Protein AF-K1S7V1-F1 (afdb_monomer)

Mean predicted aligned error: 12.98 Å

Nearest PDB structures (foldseek):
  8a9y-assembly1_I  TM=6.133E-01  e=3.135E-05  Bacteroides thetaiotaomicron VPI-5482
  6z8i-assembly1_B  TM=5.693E-01  e=2.268E-05  Bacteroides thetaiotaomicron VPI-5482
  5fq8-assembly1_B  TM=7.574E-01  e=3.619E-03  Bacteroides thetaiotaomicron
  6zm1-assembly1_B  TM=5.783E-01  e=2.437E-04  Bacteroides thetaiotaomicron VPI-5482
  5fq8-assembly1_D  TM=7.037E-01  e=8.582E-03  Bacteroides thetaiotaomicron

Radius of gyration: 36.2 Å; Cα contacts (8 Å, |Δi|>4): 389; chains: 1; bounding box: 69×62×101 Å

Structure (mmCIF, N/CA/C/O backbone):
data_AF-K1S7V1-F1
#
_entry.id   AF-K1S7V1-F1
#
loop_
_atom_site.group_PDB
_atom_site.id
_atom_site.type_symbol
_atom_site.label_atom_id
_atom_site.label_alt_id
_atom_site.label_comp_id
_atom_site.label_asym_id
_atom_site.label_entity_id
_atom_site.label_seq_id
_atom_site.pdbx_PDB_ins_code
_atom_site.Cartn_x
_atom_site.Cartn_y
_atom_site.Cartn_z
_atom_site.occupancy
_atom_site.B_iso_or_equiv
_atom_site.auth_seq_id
_atom_site.auth_comp_id
_atom_site.auth_asym_id
_atom_site.auth_atom_id
_atom_site.pdbx_PDB_model_num
ATOM 1 N N . ALA A 1 1 ? -16.198 -5.165 -3.035 1.00 86.19 1 ALA A N 1
ATOM 2 C CA . ALA A 1 1 ? -15.070 -5.897 -3.654 1.00 86.19 1 ALA A CA 1
ATOM 3 C C . ALA A 1 1 ? -14.587 -5.165 -4.899 1.00 86.19 1 ALA A C 1
ATOM 5 O O . ALA A 1 1 ? -15.413 -4.765 -5.714 1.00 86.19 1 ALA A O 1
ATOM 6 N N . SER A 1 2 ? -13.277 -4.993 -5.056 1.00 90.62 2 SER A N 1
ATOM 7 C CA . SER A 1 2 ? -12.666 -4.411 -6.252 1.00 90.62 2 SER A CA 1
ATOM 8 C C . SER A 1 2 ? -11.313 -5.049 -6.563 1.00 90.62 2 SER A C 1
ATOM 10 O O . SER A 1 2 ? -10.644 -5.611 -5.696 1.00 90.62 2 SER A O 1
ATOM 12 N N . VAL A 1 3 ? -10.938 -4.991 -7.838 1.00 92.12 3 VAL A N 1
ATOM 13 C CA . VAL A 1 3 ? -9.680 -5.520 -8.372 1.00 92.12 3 VAL A CA 1
ATOM 14 C C . VAL A 1 3 ? -9.038 -4.430 -9.218 1.00 92.12 3 VAL A C 1
ATOM 16 O O . VAL A 1 3 ? -9.730 -3.707 -9.934 1.00 92.12 3 VAL A O 1
ATOM 19 N N . ARG A 1 4 ? -7.719 -4.296 -9.118 1.00 92.19 4 ARG A N 1
ATOM 20 C CA . ARG A 1 4 ? -6.901 -3.357 -9.884 1.00 92.19 4 ARG A CA 1
ATOM 21 C C . ARG A 1 4 ? -5.696 -4.100 -10.428 1.00 92.19 4 ARG A C 1
ATOM 23 O O . ARG A 1 4 ? -5.042 -4.848 -9.703 1.00 92.19 4 ARG A O 1
ATOM 30 N N . ILE A 1 5 ? -5.416 -3.877 -11.701 1.00 91.69 5 ILE A N 1
ATOM 31 C CA . ILE A 1 5 ? -4.293 -4.482 -12.409 1.00 91.69 5 ILE A CA 1
ATOM 32 C C . ILE A 1 5 ? -3.584 -3.362 -13.161 1.00 91.69 5 ILE A C 1
ATOM 34 O O . ILE A 1 5 ? -4.242 -2.515 -13.760 1.00 91.69 5 ILE A O 1
ATOM 38 N N . GLY A 1 6 ? -2.260 -3.348 -13.103 1.00 89.31 6 GLY A N 1
ATOM 39 C CA . GLY A 1 6 ? -1.409 -2.421 -13.834 1.00 89.31 6 GLY A CA 1
ATOM 40 C C . GLY A 1 6 ? -0.219 -3.163 -14.423 1.00 89.31 6 GLY A C 1
ATOM 41 O O . GLY A 1 6 ? 0.340 -4.056 -13.784 1.00 89.31 6 GLY A O 1
ATOM 42 N N . TYR A 1 7 ? 0.156 -2.801 -15.644 1.00 89.50 7 TYR A N 1
ATOM 43 C CA . TYR A 1 7 ? 1.339 -3.319 -16.313 1.00 89.50 7 TYR A CA 1
ATOM 44 C C . TYR A 1 7 ? 2.083 -2.161 -16.965 1.00 89.50 7 TYR A C 1
ATOM 46 O O . TYR A 1 7 ? 1.512 -1.454 -17.792 1.00 89.50 7 TYR A O 1
ATOM 54 N N . ASP A 1 8 ? 3.352 -2.007 -16.605 1.00 85.00 8 ASP A N 1
ATOM 55 C CA . ASP A 1 8 ? 4.232 -0.969 -17.121 1.00 85.00 8 ASP A CA 1
ATOM 56 C C . ASP A 1 8 ? 5.374 -1.625 -17.898 1.00 85.00 8 ASP A C 1
ATOM 58 O O . ASP A 1 8 ? 6.016 -2.564 -17.417 1.00 85.00 8 ASP A O 1
ATOM 62 N N . ASN A 1 9 ? 5.640 -1.124 -19.103 1.00 86.88 9 ASN A N 1
ATOM 63 C CA . ASN A 1 9 ? 6.771 -1.539 -19.926 1.00 86.88 9 ASN A CA 1
ATOM 64 C C . ASN A 1 9 ? 7.451 -0.291 -20.485 1.00 86.88 9 ASN A C 1
ATOM 66 O O . ASN A 1 9 ? 6.863 0.427 -21.290 1.00 86.88 9 ASN A O 1
ATOM 70 N N . LEU A 1 10 ? 8.675 -0.030 -20.037 1.00 82.81 10 LEU A N 1
ATOM 71 C CA . LEU A 1 10 ? 9.513 1.039 -20.564 1.00 82.81 10 LEU A CA 1
ATOM 72 C C . LEU A 1 10 ? 10.727 0.404 -21.226 1.00 82.81 10 LEU A C 1
ATOM 74 O O . LEU A 1 10 ? 11.381 -0.441 -20.622 1.00 82.81 10 LEU A O 1
ATOM 78 N N . ALA A 1 11 ? 11.035 0.810 -22.451 1.00 84.44 11 ALA A N 1
ATOM 79 C CA . ALA A 1 11 ? 12.200 0.342 -23.184 1.00 84.44 11 ALA A CA 1
ATOM 80 C C . ALA A 1 11 ? 12.930 1.532 -23.807 1.00 84.44 11 ALA A C 1
ATOM 82 O O . ALA A 1 11 ? 12.291 2.4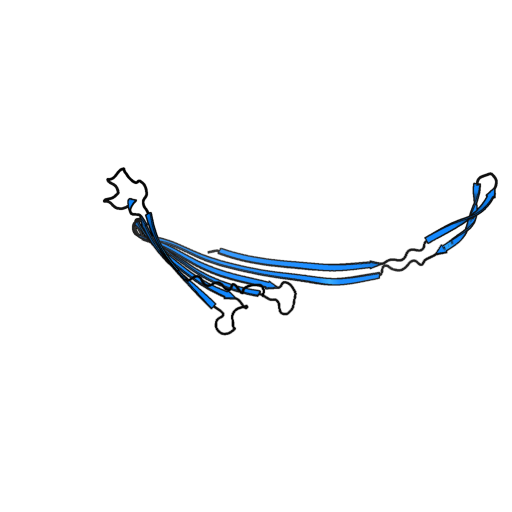59 -24.302 1.00 84.44 11 ALA A O 1
ATOM 83 N N . SER A 1 12 ? 14.257 1.480 -23.787 1.00 83.00 12 SER A N 1
ATOM 84 C CA . SER A 1 12 ? 15.130 2.414 -24.491 1.00 83.00 12 SER A CA 1
ATOM 85 C C . SER A 1 12 ? 15.840 1.675 -25.613 1.00 83.00 12 SER A C 1
ATOM 87 O O . SER A 1 12 ? 16.414 0.605 -25.391 1.00 83.00 12 SER A O 1
ATOM 89 N N . TYR A 1 13 ? 15.804 2.253 -26.806 1.00 85.50 13 TYR A N 1
ATOM 90 C CA . TYR A 1 13 ? 16.520 1.759 -27.973 1.00 85.50 13 TYR A CA 1
ATOM 91 C C . TYR A 1 13 ? 17.575 2.782 -28.362 1.00 85.50 13 TYR A C 1
ATOM 93 O O . TYR A 1 13 ? 17.313 3.985 -28.375 1.00 85.50 13 TYR A O 1
ATOM 101 N N . TRP A 1 14 ? 18.774 2.295 -28.658 1.00 84.50 14 TRP A N 1
ATOM 102 C CA . TRP A 1 14 ? 19.830 3.109 -29.229 1.00 84.50 14 TRP A CA 1
ATOM 103 C C . TRP A 1 14 ? 19.866 2.857 -30.728 1.00 84.50 14 TRP A C 1
ATOM 105 O O . TRP A 1 14 ? 20.048 1.715 -31.152 1.00 84.50 14 TRP A O 1
ATOM 115 N N . GLU A 1 15 ? 19.688 3.918 -31.506 1.00 89.62 15 GLU A N 1
ATOM 116 C CA . GLU A 1 15 ? 19.718 3.885 -32.964 1.00 89.62 15 GLU A CA 1
ATOM 117 C C . GLU A 1 15 ? 20.797 4.839 -33.467 1.00 89.62 15 GLU A C 1
ATOM 119 O O . GLU A 1 15 ? 20.914 5.972 -32.995 1.00 89.62 15 GLU A O 1
ATOM 124 N N . ASN A 1 16 ? 21.574 4.392 -34.449 1.00 88.81 16 ASN A N 1
ATOM 125 C CA . ASN A 1 16 ? 22.540 5.234 -35.140 1.00 88.81 16 ASN A CA 1
ATOM 126 C C . ASN A 1 16 ? 22.319 5.155 -36.642 1.00 88.81 16 ASN A C 1
ATOM 128 O O . ASN A 1 16 ? 22.121 4.073 -37.185 1.00 88.81 16 ASN A O 1
ATOM 132 N N . HIS A 1 17 ? 22.413 6.304 -37.304 1.00 87.75 17 HIS A N 1
ATOM 133 C CA . HIS A 1 17 ? 22.300 6.431 -38.747 1.00 87.75 17 HIS A CA 1
ATOM 134 C C . HIS A 1 17 ? 23.497 7.229 -39.254 1.00 87.75 17 HIS A C 1
ATOM 136 O O . HIS A 1 17 ? 23.740 8.353 -38.821 1.00 87.75 17 HIS A O 1
ATOM 142 N N . THR A 1 18 ? 24.262 6.647 -40.171 1.00 86.31 18 THR A N 1
ATOM 143 C CA . THR A 1 18 ? 25.432 7.285 -40.781 1.00 86.31 18 THR A CA 1
ATOM 144 C C . THR A 1 18 ? 25.257 7.331 -42.293 1.00 86.31 18 THR A C 1
ATOM 146 O O . THR A 1 18 ? 24.889 6.336 -42.921 1.00 86.31 18 THR A O 1
ATOM 149 N N . LYS A 1 19 ? 25.529 8.499 -42.882 1.00 88.00 19 LYS A N 1
ATOM 150 C CA . LYS A 1 19 ? 25.524 8.712 -44.330 1.00 88.00 19 LYS A CA 1
ATOM 151 C C . LYS A 1 19 ? 26.673 9.638 -44.725 1.00 88.00 19 LYS A C 1
ATOM 153 O O . LYS A 1 19 ? 26.803 10.726 -44.168 1.00 88.00 19 LYS A O 1
ATOM 158 N N . GLY A 1 20 ? 27.498 9.199 -45.671 1.00 85.00 20 GLY A N 1
ATOM 159 C CA . GLY A 1 20 ? 28.519 10.027 -46.305 1.00 85.00 20 GLY A CA 1
ATOM 160 C C . GLY A 1 20 ? 27.923 10.867 -47.432 1.00 85.00 20 GLY A C 1
ATOM 161 O O . GLY A 1 20 ? 27.040 10.392 -48.148 1.00 85.00 20 GLY A O 1
ATOM 162 N N . TYR A 1 21 ? 28.422 12.095 -47.583 1.00 83.12 21 TYR A N 1
ATOM 163 C CA . TYR A 1 21 ? 28.058 13.004 -48.669 1.00 83.12 21 TYR A CA 1
ATOM 164 C C . TYR A 1 21 ? 29.291 13.370 -49.492 1.00 83.12 21 TYR A C 1
ATOM 166 O O . TYR A 1 21 ? 30.363 13.638 -48.938 1.00 83.12 21 TYR A O 1
ATOM 174 N N . LYS A 1 22 ? 29.132 13.415 -50.813 1.00 83.50 22 LYS A N 1
ATOM 175 C CA . LYS A 1 22 ? 30.108 14.006 -51.725 1.00 83.50 22 LYS A CA 1
ATOM 176 C C . LYS A 1 22 ? 30.031 15.531 -51.628 1.00 83.50 22 LYS A C 1
ATOM 178 O O . LYS A 1 22 ? 28.950 16.110 -51.677 1.00 83.50 22 LYS A O 1
ATOM 183 N N . TYR A 1 23 ? 31.182 16.182 -51.517 1.00 79.31 23 TYR A N 1
ATOM 184 C CA . TYR A 1 23 ? 31.298 17.637 -51.539 1.00 79.31 23 TYR A CA 1
ATOM 185 C C . TYR A 1 23 ? 32.309 18.062 -52.600 1.00 79.31 23 TYR A C 1
ATOM 187 O O . TYR A 1 23 ? 33.201 17.304 -52.980 1.00 79.31 23 TYR A O 1
ATOM 195 N N . GLY A 1 24 ? 32.172 19.278 -53.108 1.00 79.31 24 GLY A N 1
ATOM 196 C CA . GLY A 1 24 ? 33.093 19.809 -54.100 1.00 79.31 24 GLY A CA 1
ATOM 197 C C . GLY A 1 24 ? 33.140 21.322 -54.065 1.00 79.31 24 GLY A C 1
ATOM 198 O O . GLY A 1 24 ? 32.218 21.968 -53.567 1.00 79.31 24 GLY A O 1
ATOM 199 N N . MET A 1 25 ? 34.234 21.871 -54.580 1.00 69.19 25 MET A N 1
ATOM 200 C CA . MET A 1 25 ? 34.346 23.291 -54.880 1.00 69.19 25 MET A CA 1
ATOM 201 C C . MET A 1 25 ? 34.817 23.466 -56.318 1.00 69.19 25 MET A C 1
ATOM 203 O O . MET A 1 25 ? 35.716 22.761 -56.781 1.00 69.19 25 MET A O 1
ATOM 207 N N . ALA A 1 26 ? 34.224 24.432 -57.009 1.00 69.12 26 ALA A N 1
ATOM 208 C CA . ALA A 1 26 ? 34.763 24.913 -58.265 1.00 69.12 26 ALA A CA 1
ATOM 209 C C . ALA A 1 26 ? 35.849 25.947 -57.946 1.00 69.12 26 ALA A C 1
ATOM 211 O O . ALA A 1 26 ? 35.582 26.948 -57.275 1.00 69.12 26 ALA A O 1
ATOM 212 N N . SER A 1 27 ? 37.080 25.695 -58.390 1.00 66.38 27 SER A N 1
ATOM 213 C CA . SER A 1 27 ? 38.120 26.728 -58.384 1.00 66.38 27 SER A CA 1
ATOM 214 C C . SER A 1 27 ? 37.797 27.787 -59.448 1.00 66.38 27 SER A C 1
ATOM 216 O O . SER A 1 27 ? 37.040 27.512 -60.373 1.00 66.38 27 SER A O 1
ATOM 218 N N . VAL A 1 28 ? 38.323 29.009 -59.340 1.00 66.69 28 VAL A N 1
ATOM 219 C CA . VAL A 1 28 ? 38.197 30.022 -60.406 1.00 66.69 28 VAL A CA 1
ATOM 220 C C . VAL A 1 28 ? 39.508 30.038 -61.181 1.00 66.69 28 VAL A C 1
ATOM 222 O O . VAL A 1 28 ? 40.537 30.416 -60.624 1.00 66.69 28 VAL A O 1
ATOM 225 N N . ALA A 1 29 ? 39.484 29.601 -62.443 1.00 68.19 29 ALA A N 1
ATOM 226 C CA . ALA A 1 29 ? 40.698 29.484 -63.255 1.00 68.19 29 ALA A CA 1
ATOM 227 C C . ALA A 1 29 ? 41.157 30.830 -63.831 1.00 68.19 29 ALA A C 1
ATOM 229 O O . ALA A 1 29 ? 42.355 31.066 -63.966 1.00 68.19 29 ALA A O 1
ATOM 230 N N . SER A 1 30 ? 40.225 31.719 -64.182 1.00 66.31 30 SER A N 1
ATOM 231 C CA . SER A 1 30 ? 40.538 33.055 -64.699 1.00 66.31 30 SER A CA 1
ATOM 232 C C . SER A 1 30 ? 39.342 34.000 -64.568 1.00 66.31 30 SER A C 1
ATOM 234 O O . SER A 1 30 ? 38.226 33.572 -64.271 1.00 66.31 30 SER A O 1
ATOM 236 N N . TRP A 1 31 ? 39.582 35.296 -64.757 1.00 69.94 31 TRP A N 1
ATOM 237 C CA . TRP A 1 31 ? 38.558 36.338 -64.702 1.00 69.94 31 TRP A CA 1
ATOM 238 C C . TRP A 1 31 ? 38.507 37.044 -66.053 1.00 69.94 31 TRP A C 1
ATOM 240 O O . TRP A 1 31 ? 39.506 37.627 -66.472 1.00 69.94 31 TRP A O 1
ATOM 250 N N . GLU A 1 32 ? 37.354 37.019 -66.717 1.00 68.44 32 GLU A N 1
ATOM 251 C CA . GLU A 1 32 ? 37.142 37.710 -67.992 1.00 68.44 32 GLU A CA 1
ATOM 252 C C . GLU A 1 32 ? 35.969 38.684 -67.837 1.00 68.44 32 GLU A C 1
ATOM 254 O O . GLU A 1 32 ? 34.904 38.327 -67.333 1.00 68.44 32 GLU A O 1
ATOM 259 N N . ASN A 1 33 ? 36.180 39.956 -68.193 1.00 70.12 33 ASN A N 1
ATOM 260 C CA . ASN A 1 33 ? 35.198 41.042 -68.039 1.00 70.12 33 ASN A CA 1
ATOM 261 C C . ASN A 1 33 ? 34.596 41.183 -66.621 1.00 70.12 33 ASN A C 1
ATOM 263 O O . ASN A 1 33 ? 33.441 41.572 -66.463 1.00 70.12 33 ASN A O 1
ATOM 267 N N . GLY A 1 34 ? 35.374 40.871 -65.577 1.00 68.25 34 GLY A N 1
ATOM 268 C CA . GLY A 1 34 ? 34.944 40.976 -64.176 1.00 68.25 34 GLY A CA 1
ATOM 269 C C . GLY A 1 34 ? 34.052 39.830 -63.685 1.00 68.25 34 GLY A C 1
ATOM 270 O O . GLY A 1 34 ? 33.657 39.841 -62.520 1.00 68.25 34 GLY A O 1
ATOM 271 N N . LEU A 1 35 ? 33.767 38.832 -64.528 1.00 70.44 35 LEU A N 1
ATOM 272 C CA . LEU A 1 35 ? 33.053 37.616 -64.146 1.00 70.44 35 LEU A CA 1
ATOM 273 C C . LEU A 1 35 ? 34.053 36.454 -63.971 1.00 70.44 35 LEU A C 1
ATOM 275 O O . LEU A 1 35 ? 34.949 36.285 -64.805 1.00 70.44 35 LEU A O 1
ATOM 279 N N . PRO A 1 36 ? 33.940 35.661 -62.890 1.00 70.50 36 PRO A N 1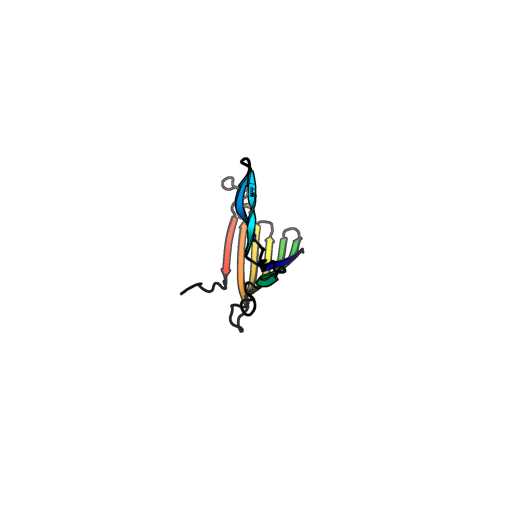
ATOM 280 C CA . PRO A 1 36 ? 34.797 34.500 -62.686 1.00 70.50 36 PRO A CA 1
ATOM 281 C C . PRO A 1 36 ? 34.444 33.402 -63.694 1.00 70.50 36 PRO A C 1
ATOM 283 O O . PRO A 1 36 ? 33.287 32.990 -63.786 1.00 70.50 36 PRO A O 1
ATOM 286 N N . ILE A 1 37 ? 35.443 32.890 -64.412 1.00 70.12 37 ILE A N 1
ATOM 287 C CA . ILE A 1 37 ? 35.311 31.685 -65.233 1.00 70.12 37 ILE A CA 1
ATOM 288 C C . ILE A 1 37 ? 35.670 30.485 -64.352 1.00 70.12 37 ILE A C 1
ATOM 290 O O . ILE A 1 37 ? 36.776 30.405 -63.803 1.00 70.12 37 ILE A O 1
ATOM 294 N N . ALA A 1 38 ? 34.718 29.562 -64.195 1.00 64.12 38 ALA A N 1
ATOM 295 C CA . ALA A 1 38 ? 34.896 28.353 -63.397 1.00 64.12 38 ALA A CA 1
ATOM 296 C C . ALA A 1 38 ? 36.064 27.508 -63.941 1.00 64.12 38 ALA A C 1
ATOM 298 O O . ALA A 1 38 ? 36.139 27.216 -65.133 1.00 64.12 38 ALA A O 1
ATOM 299 N N . GLY A 1 39 ? 36.992 27.167 -63.053 1.00 67.75 39 GLY A N 1
ATOM 300 C CA . GLY A 1 39 ? 38.116 26.263 -63.271 1.00 67.75 39 GLY A CA 1
ATOM 301 C C . GLY A 1 39 ? 37.776 24.811 -62.944 1.00 67.75 39 GLY A C 1
ATOM 302 O O . GLY A 1 39 ? 36.610 24.422 -62.942 1.00 67.75 39 GLY A O 1
ATOM 303 N N . GLU A 1 40 ? 38.801 24.000 -62.662 1.00 67.31 40 GLU A N 1
ATOM 304 C CA . GLU A 1 40 ? 38.623 22.580 -62.341 1.00 67.31 40 GLU A CA 1
ATOM 305 C C . GLU A 1 40 ? 37.782 22.378 -61.071 1.00 67.31 40 GLU A C 1
ATOM 307 O O . GLU A 1 40 ? 37.934 23.088 -60.065 1.00 67.31 40 GLU A O 1
ATOM 312 N N . GLU A 1 41 ? 36.889 21.390 -61.139 1.00 68.75 41 GLU A N 1
ATOM 313 C CA . GLU A 1 41 ? 35.999 20.993 -60.055 1.00 68.75 41 GLU A CA 1
ATOM 314 C C . GLU A 1 41 ? 36.714 19.976 -59.159 1.00 68.75 41 GLU A C 1
ATOM 316 O O . GLU A 1 41 ? 36.926 18.818 -59.526 1.00 68.75 41 GLU A O 1
ATOM 321 N N . ILE A 1 42 ? 37.110 20.412 -57.963 1.00 70.00 42 ILE A N 1
ATOM 322 C CA . ILE A 1 42 ? 37.765 19.542 -56.988 1.00 70.00 42 ILE A CA 1
ATOM 323 C C . ILE A 1 42 ? 36.668 18.934 -56.127 1.00 70.00 42 ILE A C 1
ATOM 325 O O . ILE A 1 42 ? 36.073 19.611 -55.285 1.00 70.00 42 ILE A O 1
ATOM 329 N N . THR A 1 43 ? 36.391 17.649 -56.340 1.00 74.19 43 THR A N 1
ATOM 330 C CA . THR A 1 43 ? 35.419 16.900 -55.535 1.00 74.19 43 THR A CA 1
ATOM 331 C C . THR A 1 43 ? 36.110 15.954 -54.561 1.00 74.19 43 THR A C 1
ATOM 333 O O . THR A 1 43 ? 37.077 15.286 -54.919 1.00 74.19 43 THR A O 1
ATOM 336 N N . GLY A 1 44 ? 35.595 15.881 -53.336 1.00 74.44 44 GLY A N 1
ATOM 337 C CA . GLY A 1 44 ? 36.031 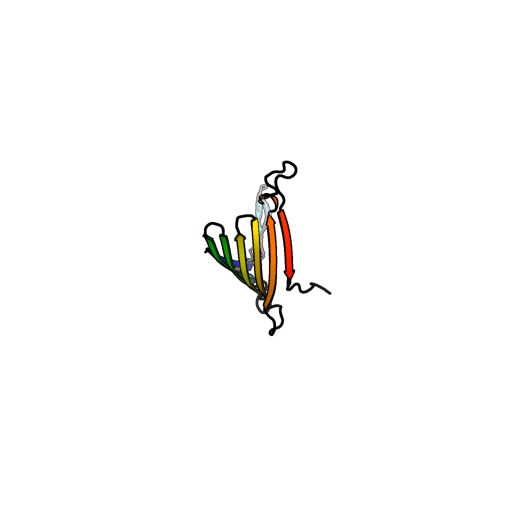14.976 -52.280 1.00 74.44 44 GLY A CA 1
ATOM 338 C C . GLY A 1 44 ? 34.845 14.247 -51.643 1.00 74.44 44 GLY A C 1
ATOM 339 O O . GLY A 1 44 ? 33.698 14.687 -51.713 1.00 74.44 44 GLY A O 1
ATOM 340 N N . GLY A 1 45 ? 35.121 13.105 -51.018 1.00 76.00 45 GLY A N 1
ATOM 341 C CA . GLY A 1 45 ? 34.086 12.253 -50.425 1.00 76.00 45 GLY A CA 1
ATOM 342 C C . GLY A 1 45 ? 33.338 11.376 -51.439 1.00 76.00 45 GLY A C 1
ATOM 343 O O . GLY A 1 45 ? 33.522 11.474 -52.653 1.00 76.00 45 GLY A O 1
ATOM 344 N N . LYS A 1 46 ? 32.504 10.470 -50.919 1.00 81.06 46 LYS A N 1
ATOM 345 C CA . LYS A 1 46 ? 31.677 9.528 -51.684 1.00 81.06 46 LYS A CA 1
ATOM 346 C C . LYS A 1 46 ? 30.299 9.460 -51.035 1.00 81.06 46 LYS A C 1
ATOM 348 O O . LYS A 1 46 ? 30.217 9.287 -49.819 1.00 81.06 46 LYS A O 1
ATOM 353 N N . ASP A 1 47 ? 29.247 9.548 -51.842 1.00 84.06 47 ASP A N 1
ATOM 354 C CA . ASP A 1 47 ? 27.897 9.269 -51.364 1.00 84.06 47 ASP A CA 1
ATOM 355 C C . ASP A 1 47 ? 27.797 7.794 -50.977 1.00 84.06 47 ASP A C 1
ATOM 357 O O . ASP A 1 47 ? 28.119 6.899 -51.767 1.00 84.06 47 ASP A O 1
ATOM 361 N N . THR A 1 48 ? 27.372 7.540 -49.745 1.00 85.56 48 THR A N 1
ATOM 362 C CA . THR A 1 48 ? 27.090 6.184 -49.273 1.00 85.56 48 THR A CA 1
ATOM 363 C C . THR A 1 48 ? 25.589 5.989 -49.120 1.00 85.56 48 THR A C 1
ATOM 365 O O . THR A 1 48 ? 24.841 6.939 -48.866 1.00 85.56 48 THR A O 1
ATOM 368 N N . GLU A 1 49 ? 25.137 4.740 -49.232 1.00 84.50 49 GLU A N 1
ATOM 369 C CA . GLU A 1 49 ? 23.807 4.373 -48.748 1.00 84.50 49 GLU A CA 1
ATOM 370 C C . GLU A 1 49 ? 23.717 4.638 -47.238 1.00 84.50 49 GLU A C 1
ATOM 372 O O . GLU A 1 49 ? 24.730 4.655 -46.529 1.00 84.50 49 GLU A O 1
ATOM 377 N N . MET A 1 50 ? 22.505 4.910 -46.753 1.00 83.94 50 MET A N 1
ATOM 378 C CA . MET A 1 50 ? 22.280 5.155 -45.332 1.00 83.94 50 MET A CA 1
ATOM 379 C C . MET A 1 50 ? 22.428 3.834 -44.577 1.00 83.94 50 MET A C 1
ATOM 381 O O . MET A 1 50 ? 21.586 2.950 -44.707 1.00 83.94 50 MET A O 1
ATOM 385 N N . SER A 1 51 ? 23.501 3.701 -43.801 1.00 84.94 51 SER A N 1
ATOM 386 C CA . SER A 1 51 ? 23.727 2.549 -42.926 1.00 84.94 51 SER A CA 1
ATOM 387 C C . SER A 1 51 ? 23.325 2.899 -41.499 1.00 84.94 51 SER A C 1
ATOM 389 O O . SER A 1 51 ? 23.613 4.008 -41.039 1.00 84.94 51 SER A O 1
ATOM 391 N N . GLY A 1 52 ? 22.724 1.957 -40.781 1.00 85.19 52 GLY A N 1
ATOM 392 C CA . GLY A 1 52 ? 22.395 2.136 -39.374 1.00 85.19 52 GLY A CA 1
ATOM 393 C C . GLY A 1 52 ? 22.452 0.839 -38.582 1.00 85.19 52 GLY A C 1
ATOM 394 O O . GLY A 1 52 ? 22.461 -0.247 -39.159 1.00 85.19 52 GLY A O 1
ATOM 395 N N . ASP A 1 53 ? 22.516 0.982 -37.262 1.00 85.62 53 ASP A N 1
ATOM 396 C CA . ASP A 1 53 ? 22.437 -0.110 -36.291 1.00 85.62 53 ASP A CA 1
ATOM 397 C C . ASP A 1 53 ? 21.432 0.263 -35.198 1.00 85.62 53 ASP A C 1
ATOM 399 O O . ASP A 1 53 ? 21.268 1.444 -34.870 1.00 85.62 53 ASP A O 1
ATOM 403 N N . SER A 1 54 ? 20.767 -0.745 -34.638 1.00 85.69 54 SER A N 1
ATOM 404 C CA . SER A 1 54 ? 19.801 -0.573 -33.556 1.00 85.69 54 SER A CA 1
ATOM 405 C C . SER A 1 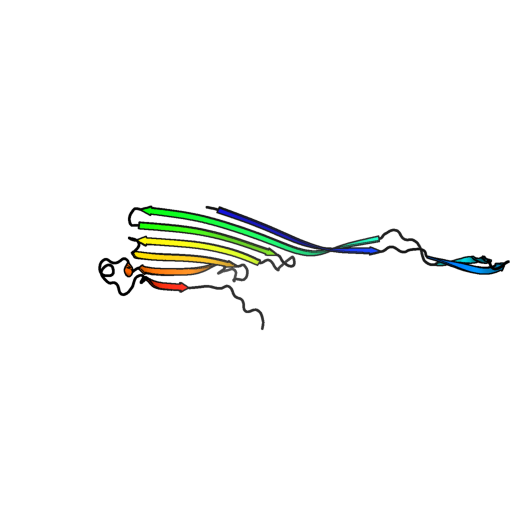54 ? 19.988 -1.653 -32.502 1.00 85.69 54 SER A C 1
ATOM 407 O O . SER A 1 54 ? 19.988 -2.843 -32.824 1.00 85.69 54 SER A O 1
ATOM 409 N N . LYS A 1 55 ? 20.063 -1.260 -31.231 1.00 85.75 55 LYS A N 1
ATOM 410 C CA . LYS A 1 55 ? 20.093 -2.204 -30.108 1.00 85.75 55 LYS A CA 1
ATOM 411 C C . LYS A 1 55 ? 19.171 -1.769 -28.976 1.00 85.75 55 LYS A C 1
ATOM 413 O O . LYS A 1 55 ? 18.981 -0.578 -28.733 1.00 85.75 55 LYS A O 1
ATOM 418 N N . LEU A 1 56 ? 18.630 -2.748 -28.253 1.00 81.62 56 LEU A N 1
ATOM 419 C CA . LEU A 1 56 ? 17.931 -2.513 -26.991 1.00 81.62 56 LEU A CA 1
ATOM 420 C C . LEU A 1 56 ? 18.963 -2.130 -25.921 1.00 81.62 56 LEU A C 1
ATOM 422 O O . LEU A 1 56 ? 19.869 -2.910 -25.635 1.00 81.62 56 LEU A O 1
ATOM 426 N N . ASP A 1 57 ? 18.821 -0.940 -25.345 1.00 80.88 57 ASP A N 1
ATOM 427 C CA . ASP A 1 57 ? 19.717 -0.416 -24.311 1.00 80.88 57 ASP A CA 1
ATOM 428 C C . ASP A 1 57 ? 19.287 -0.910 -22.920 1.00 80.88 57 ASP A C 1
ATOM 430 O O . ASP A 1 57 ? 20.044 -1.572 -22.212 1.00 80.88 57 ASP A O 1
ATOM 434 N N . TRP A 1 58 ? 18.021 -0.691 -22.554 1.00 77.56 58 TRP A N 1
ATOM 435 C CA . TRP A 1 58 ? 17.431 -1.244 -21.332 1.00 77.56 58 TRP A CA 1
ATOM 436 C C . TRP A 1 58 ? 15.918 -1.410 -21.454 1.00 77.56 58 TRP A C 1
ATOM 438 O O . TRP A 1 58 ? 15.260 -0.760 -22.266 1.00 77.56 58 TRP A O 1
ATOM 448 N N . GLN A 1 59 ? 15.358 -2.287 -20.618 1.00 81.38 59 GLN A N 1
ATOM 449 C CA . GLN A 1 59 ? 13.919 -2.496 -20.513 1.00 81.38 59 GLN A CA 1
ATOM 450 C C . GLN A 1 59 ? 13.501 -2.698 -19.052 1.00 81.38 59 GLN A C 1
ATOM 452 O O . GLN A 1 59 ? 14.026 -3.574 -18.365 1.00 81.38 59 GLN A O 1
ATOM 457 N N . TYR A 1 60 ? 12.528 -1.912 -18.602 1.00 81.25 60 TYR A N 1
ATOM 458 C CA . TYR A 1 60 ? 11.856 -2.034 -17.315 1.00 81.25 60 TYR A CA 1
ATOM 459 C C . TYR A 1 60 ? 10.466 -2.631 -17.520 1.00 81.25 60 TYR A C 1
ATOM 461 O O . TYR A 1 60 ? 9.701 -2.173 -18.370 1.00 81.25 60 TYR A O 1
ATOM 469 N N . ARG A 1 61 ? 10.131 -3.655 -16.734 1.00 84.50 61 ARG A N 1
ATOM 470 C CA . ARG A 1 61 ? 8.795 -4.256 -16.715 1.00 84.50 61 ARG A CA 1
ATOM 471 C C . ARG A 1 61 ? 8.300 -4.309 -15.282 1.00 84.50 61 ARG A C 1
ATOM 473 O O . ARG A 1 61 ? 8.958 -4.918 -14.439 1.00 84.50 61 ARG A O 1
ATOM 480 N N . ALA A 1 62 ? 7.133 -3.738 -15.029 1.00 85.00 62 ALA A N 1
ATOM 481 C CA . ALA A 1 62 ? 6.449 -3.888 -13.758 1.00 85.00 62 ALA A CA 1
ATOM 482 C C . ALA A 1 62 ? 5.039 -4.423 -13.955 1.00 85.00 62 ALA A C 1
ATOM 484 O O . ALA A 1 62 ? 4.348 -4.086 -14.912 1.00 85.00 62 ALA A O 1
ATOM 485 N N . PHE A 1 63 ? 4.615 -5.274 -13.033 1.00 85.94 63 PHE A N 1
ATOM 486 C CA . PHE A 1 63 ? 3.246 -5.744 -12.957 1.00 85.94 63 PHE A CA 1
ATOM 487 C C . PHE A 1 63 ? 2.747 -5.569 -11.530 1.00 85.94 63 PHE A C 1
ATOM 489 O O . PHE A 1 63 ? 3.389 -5.992 -10.569 1.00 85.94 63 PHE A O 1
ATOM 496 N N . ASN A 1 64 ? 1.590 -4.938 -11.407 1.00 89.50 64 ASN A N 1
ATOM 497 C CA . ASN A 1 64 ? 0.939 -4.634 -10.149 1.00 89.50 64 ASN A CA 1
ATOM 498 C C . ASN A 1 64 ? -0.453 -5.261 -10.167 1.00 89.50 64 ASN A C 1
ATOM 500 O O . ASN A 1 64 ? -1.248 -5.015 -11.071 1.00 89.50 64 ASN A O 1
ATOM 504 N N . PHE A 1 65 ? -0.766 -6.041 -9.145 1.00 90.19 65 PHE A N 1
ATOM 505 C CA . PHE A 1 65 ? -2.076 -6.633 -8.936 1.00 90.19 65 PHE A CA 1
ATOM 506 C C . PHE A 1 65 ? -2.536 -6.334 -7.515 1.00 90.19 65 PHE A C 1
ATOM 508 O O . PHE A 1 65 ? -1.790 -6.511 -6.555 1.00 90.19 65 PHE A O 1
ATOM 515 N N . GLN A 1 66 ? -3.771 -5.873 -7.374 1.00 92.81 66 GLN A N 1
ATOM 516 C CA . GLN A 1 66 ? -4.394 -5.600 -6.089 1.00 92.81 66 GLN A CA 1
ATOM 517 C C . GLN A 1 66 ? -5.847 -6.059 -6.126 1.00 92.81 66 GLN A C 1
ATOM 519 O O . GLN A 1 66 ? -6.594 -5.719 -7.037 1.00 92.81 66 GLN A O 1
ATOM 524 N N . MET A 1 67 ? -6.264 -6.787 -5.101 1.00 93.19 67 MET A N 1
ATOM 525 C CA . MET A 1 67 ? -7.637 -7.228 -4.910 1.00 93.19 67 MET A CA 1
ATOM 526 C C . MET A 1 67 ? -8.063 -6.920 -3.483 1.00 93.19 67 MET A C 1
ATOM 528 O O . MET A 1 67 ? -7.348 -7.257 -2.543 1.00 93.19 67 MET A O 1
ATOM 532 N N . ASN A 1 68 ? -9.234 -6.313 -3.312 1.00 94.25 68 ASN A N 1
ATOM 533 C CA . ASN A 1 68 ? -9.843 -6.116 -2.005 1.00 94.25 68 ASN A CA 1
ATOM 534 C C . ASN A 1 68 ? -11.290 -6.606 -1.980 1.00 94.25 68 ASN A C 1
ATOM 536 O O . ASN A 1 68 ? -12.076 -6.361 -2.894 1.00 94.25 68 ASN A O 1
ATOM 540 N N . VAL A 1 69 ? -11.652 -7.275 -0.893 1.00 95.44 69 VAL A N 1
ATOM 541 C CA . VAL A 1 69 ? -13.014 -7.716 -0.605 1.00 95.44 69 VAL A CA 1
ATOM 542 C C . VAL A 1 69 ? -13.399 -7.148 0.745 1.00 95.44 69 VAL A C 1
ATOM 544 O O . VAL A 1 69 ? -12.896 -7.575 1.777 1.00 95.44 69 VAL A O 1
ATOM 547 N N . ASP A 1 70 ? -14.269 -6.154 0.706 1.00 94.62 70 ASP A N 1
ATOM 548 C CA . ASP A 1 70 ? -14.872 -5.490 1.849 1.00 94.62 70 ASP A CA 1
ATOM 549 C C . ASP A 1 70 ? -16.263 -6.072 2.137 1.00 94.62 70 ASP A C 1
ATOM 551 O O . ASP A 1 70 ? -17.043 -6.367 1.228 1.00 94.62 70 ASP A O 1
ATOM 555 N N . TRP A 1 71 ? -16.564 -6.245 3.419 1.00 94.88 71 TRP A N 1
ATOM 556 C CA . TRP A 1 71 ? -17.868 -6.641 3.919 1.00 94.88 71 TRP A CA 1
ATOM 557 C C . TRP A 1 71 ? -18.215 -5.799 5.138 1.00 94.88 71 TRP A C 1
ATOM 559 O O . TRP A 1 71 ? -17.471 -5.762 6.116 1.00 94.88 71 TRP A O 1
ATOM 569 N N . GLN A 1 72 ? -19.364 -5.134 5.078 1.00 94.88 72 GLN A N 1
ATOM 570 C CA . GLN A 1 72 ? -19.868 -4.301 6.158 1.00 94.88 72 GLN A CA 1
ATOM 571 C C . GLN A 1 72 ? -21.292 -4.703 6.502 1.00 94.88 72 GLN A C 1
ATOM 573 O O . GLN A 1 72 ? -22.137 -4.861 5.617 1.00 94.88 72 GLN A O 1
ATOM 578 N N . ARG A 1 73 ? -21.573 -4.871 7.793 1.00 94.12 73 ARG A N 1
ATOM 579 C CA . ARG A 1 73 ? -22.919 -5.166 8.267 1.00 94.12 73 ARG A CA 1
ATOM 580 C C . ARG A 1 73 ? -23.165 -4.573 9.643 1.00 94.12 73 ARG A C 1
ATOM 582 O O . ARG A 1 73 ? -22.329 -4.664 10.537 1.00 94.12 73 ARG A O 1
ATOM 589 N N . GLN A 1 74 ? -24.351 -4.000 9.810 1.00 93.56 74 GLN A N 1
ATOM 590 C CA . GLN A 1 74 ? -24.836 -3.511 11.092 1.00 93.56 74 GLN A CA 1
ATOM 591 C C . GLN A 1 74 ? -25.988 -4.395 11.574 1.00 93.56 74 GLN A C 1
ATOM 593 O O . GLN A 1 74 ? -26.982 -4.583 10.875 1.00 93.56 74 GLN A O 1
ATOM 598 N N . PHE A 1 75 ? -25.842 -4.947 12.773 1.00 92.50 75 PHE A N 1
ATOM 599 C CA . PHE A 1 75 ? -26.828 -5.770 13.460 1.00 92.50 75 PHE A CA 1
ATOM 600 C C . PHE A 1 75 ? -27.314 -5.016 14.698 1.00 92.50 75 PHE A C 1
ATOM 602 O O . PHE A 1 75 ? -26.844 -5.241 15.815 1.00 92.50 75 PHE A O 1
ATOM 609 N N . GLY A 1 76 ? -28.221 -4.060 14.493 1.00 92.75 76 GLY A N 1
ATOM 610 C CA . GLY A 1 76 ? -28.732 -3.204 15.563 1.00 92.75 76 GLY A CA 1
ATOM 611 C C . GLY A 1 76 ? -27.604 -2.462 16.283 1.00 92.75 76 GLY A C 1
ATOM 612 O O . GLY A 1 76 ? -27.032 -1.515 15.745 1.00 92.75 76 GLY A O 1
ATOM 613 N N . VAL A 1 77 ? -27.280 -2.914 17.498 1.00 93.12 77 VAL A N 1
ATOM 614 C CA . VAL A 1 77 ? -26.215 -2.340 18.336 1.00 93.12 77 VAL A CA 1
ATOM 615 C C . VAL A 1 77 ? -24.801 -2.789 17.955 1.00 93.12 77 VAL A C 1
ATOM 617 O O . VAL A 1 77 ? -23.844 -2.246 18.497 1.00 93.12 77 VAL A O 1
ATOM 620 N N . HIS A 1 78 ? -24.647 -3.770 17.069 1.00 94.94 78 HIS A N 1
ATOM 621 C CA . HIS A 1 78 ? -23.347 -4.257 16.613 1.00 94.94 78 HIS A CA 1
ATOM 622 C C . HIS A 1 78 ? -23.049 -3.725 15.214 1.00 94.94 78 HIS A C 1
ATOM 624 O O . HIS A 1 78 ? -23.902 -3.804 14.334 1.00 94.94 78 HIS A O 1
ATOM 630 N N . SER A 1 79 ? -21.838 -3.244 14.974 1.00 95.56 79 SER A N 1
ATOM 631 C CA . SER A 1 79 ? -21.322 -2.966 13.636 1.00 95.56 79 SER A CA 1
ATOM 632 C C . SER A 1 79 ? -20.095 -3.831 13.387 1.00 95.56 79 SER A C 1
ATOM 634 O O . SER A 1 79 ? -19.236 -3.972 14.254 1.00 95.56 79 SER A O 1
ATOM 636 N N . LEU A 1 80 ? -20.026 -4.452 12.216 1.00 95.44 80 LEU A N 1
ATOM 637 C CA . LEU A 1 80 ? -18.901 -5.279 11.811 1.00 95.44 80 LEU A CA 1
ATOM 638 C C . LEU A 1 80 ? -18.472 -4.877 10.406 1.00 95.44 80 LEU A C 1
ATOM 640 O O . LEU A 1 80 ? -19.279 -4.850 9.478 1.00 95.44 80 LEU A O 1
ATOM 644 N N . TYR A 1 81 ? -17.191 -4.578 10.267 1.00 96.00 81 TYR A N 1
ATOM 645 C CA . TYR A 1 81 ? -16.520 -4.324 9.007 1.00 96.00 81 TYR A CA 1
ATOM 646 C C . TYR A 1 81 ? -15.336 -5.277 8.907 1.00 96.00 81 TYR A C 1
ATOM 648 O O . TYR A 1 81 ? -14.543 -5.375 9.836 1.00 96.00 81 TYR A O 1
ATOM 656 N N . SER A 1 82 ? -15.212 -5.992 7.800 1.00 95.88 82 SER A N 1
ATOM 657 C CA . SER A 1 82 ? -14.074 -6.860 7.522 1.00 95.88 82 SER A CA 1
ATOM 658 C C . SER A 1 82 ? -13.619 -6.636 6.092 1.00 95.88 82 SER A C 1
ATOM 660 O O . SER A 1 82 ? -14.434 -6.539 5.180 1.00 95.88 82 SER A O 1
ATOM 662 N N . MET A 1 83 ? -12.313 -6.570 5.887 1.00 95.12 83 MET A N 1
ATOM 663 C CA . MET A 1 83 ? -11.691 -6.372 4.593 1.00 95.12 83 MET A CA 1
ATOM 664 C C . MET A 1 83 ? -10.538 -7.352 4.426 1.00 95.12 83 MET A C 1
ATOM 666 O O . MET A 1 83 ? -9.630 -7.405 5.253 1.00 95.12 83 MET A O 1
ATOM 670 N N . LEU A 1 84 ? -10.553 -8.090 3.326 1.00 94.94 84 LEU A N 1
ATOM 671 C CA . LEU A 1 84 ? -9.406 -8.843 2.838 1.00 94.94 84 LEU A CA 1
ATOM 672 C C . LEU A 1 84 ? -8.749 -8.043 1.720 1.00 94.94 84 LEU A C 1
ATOM 674 O O . LEU A 1 84 ? -9.436 -7.538 0.837 1.00 94.94 84 LEU A O 1
ATOM 678 N N . LE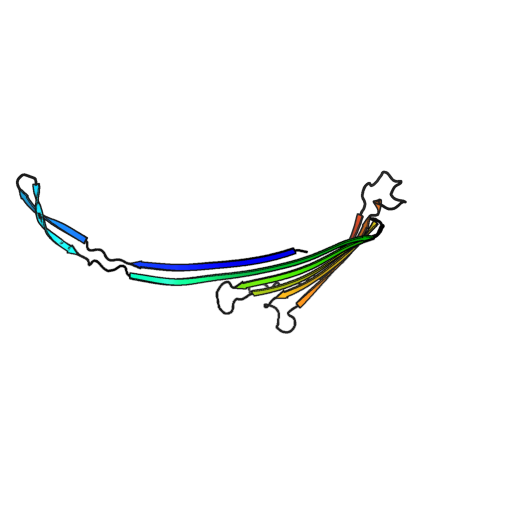U A 1 85 ? -7.429 -7.927 1.760 1.00 93.50 85 LEU A N 1
ATOM 679 C CA . LEU A 1 85 ? -6.610 -7.251 0.767 1.00 93.50 85 LEU A CA 1
ATOM 680 C C . LEU A 1 85 ? -5.509 -8.210 0.327 1.00 93.50 85 LEU A C 1
ATOM 682 O O . LEU A 1 85 ? -4.804 -8.771 1.155 1.00 93.50 85 LEU A O 1
ATOM 686 N N . TYR A 1 86 ? -5.317 -8.363 -0.970 1.00 92.12 86 TYR A N 1
ATOM 687 C CA . TYR A 1 86 ? -4.178 -9.068 -1.532 1.00 92.12 86 TYR A CA 1
ATOM 688 C C . TYR A 1 86 ? -3.497 -8.164 -2.548 1.00 92.12 86 TYR A C 1
ATOM 690 O O . TYR A 1 86 ? -4.158 -7.587 -3.411 1.00 92.12 86 TYR A O 1
ATOM 698 N N . THR A 1 87 ? -2.184 -8.015 -2.438 1.00 89.69 87 THR A N 1
ATOM 699 C CA . THR A 1 87 ? -1.365 -7.288 -3.401 1.00 89.69 87 THR A CA 1
ATOM 700 C C . THR A 1 87 ? -0.218 -8.158 -3.874 1.00 89.69 87 THR A C 1
ATOM 702 O O . THR A 1 87 ? 0.403 -8.885 -3.102 1.00 89.69 87 THR A O 1
ATOM 705 N N . TYR A 1 88 ? 0.067 -8.071 -5.162 1.00 87.06 88 TYR A N 1
ATOM 706 C CA . TYR A 1 88 ? 1.185 -8.729 -5.804 1.00 87.06 88 TYR A CA 1
ATOM 707 C C . TYR A 1 88 ? 1.889 -7.705 -6.683 1.00 87.06 88 TYR A C 1
ATOM 709 O O . TYR A 1 88 ? 1.259 -7.034 -7.501 1.00 87.06 88 TYR A O 1
ATOM 717 N N . LYS A 1 89 ? 3.198 -7.577 -6.498 1.00 83.19 89 LYS A N 1
ATOM 718 C CA . LYS A 1 89 ? 4.048 -6.693 -7.281 1.00 83.19 89 LYS A CA 1
ATOM 719 C C . LYS A 1 89 ? 5.224 -7.471 -7.846 1.00 83.19 89 LYS A C 1
ATOM 721 O O . LYS A 1 89 ? 5.901 -8.216 -7.135 1.00 83.19 89 LYS A O 1
ATOM 726 N N . TYR A 1 90 ? 5.454 -7.251 -9.127 1.00 80.88 90 TYR A N 1
ATOM 727 C CA . TYR A 1 90 ? 6.578 -7.742 -9.896 1.00 80.88 90 TYR A CA 1
ATOM 728 C C . TYR A 1 90 ? 7.317 -6.535 -10.461 1.00 80.88 90 TYR A C 1
ATOM 730 O O . TYR A 1 90 ? 6.707 -5.719 -11.146 1.00 80.88 90 TYR A O 1
ATOM 738 N N . ASP A 1 91 ? 8.614 -6.439 -10.191 1.00 72.38 91 ASP A N 1
ATOM 739 C CA . ASP A 1 91 ? 9.496 -5.428 -10.771 1.00 72.38 91 ASP A CA 1
ATOM 740 C C . ASP A 1 91 ? 10.710 -6.111 -11.412 1.00 72.38 91 ASP A C 1
ATOM 742 O O . ASP A 1 91 ? 11.405 -6.906 -10.773 1.00 72.38 91 ASP A O 1
ATOM 746 N N . ASN A 1 92 ? 10.994 -5.770 -12.667 1.00 72.31 92 ASN A N 1
ATOM 747 C CA . ASN A 1 92 ? 12.180 -6.204 -13.394 1.00 72.31 92 ASN A CA 1
ATOM 748 C C . ASN A 1 92 ? 12.853 -4.987 -14.033 1.00 72.31 92 ASN A C 1
ATOM 750 O O . ASN A 1 92 ? 12.339 -4.438 -15.006 1.00 72.31 92 ASN A O 1
ATOM 754 N N . ALA A 1 93 ? 13.977 -4.553 -13.454 1.00 60.16 93 ALA A N 1
ATOM 755 C CA . ALA A 1 93 ? 14.593 -3.273 -13.794 1.00 60.16 93 ALA A CA 1
ATOM 756 C C . ALA A 1 93 ? 15.816 -3.333 -14.716 1.00 60.16 93 ALA A C 1
ATOM 758 O O . ALA A 1 93 ? 16.160 -2.308 -15.296 1.00 60.16 93 ALA A O 1
ATOM 759 N N . LYS A 1 94 ? 16.503 -4.478 -14.834 1.00 57.00 94 LYS A N 1
ATOM 760 C CA . LYS A 1 94 ? 17.787 -4.569 -15.566 1.00 57.00 94 LYS A CA 1
ATOM 761 C C . LYS A 1 94 ? 18.024 -5.907 -16.287 1.00 57.00 94 LYS A C 1
ATOM 763 O O . LYS A 1 94 ? 19.160 -6.218 -16.627 1.00 57.00 94 LYS A O 1
ATOM 768 N N . GLY A 1 95 ? 16.984 -6.710 -16.525 1.00 58.25 95 GLY A N 1
ATOM 769 C CA . GLY A 1 95 ? 17.132 -8.034 -17.138 1.00 58.25 95 GLY A CA 1
ATOM 770 C C . GLY A 1 95 ? 17.401 -9.154 -16.123 1.00 58.25 95 GLY A C 1
ATOM 771 O O . GLY A 1 95 ? 16.939 -9.099 -14.981 1.00 58.25 95 GLY A O 1
ATOM 772 N N . ILE A 1 96 ? 18.076 -10.219 -16.572 1.00 48.53 96 ILE A N 1
ATOM 773 C CA . ILE A 1 96 ? 18.255 -11.479 -15.82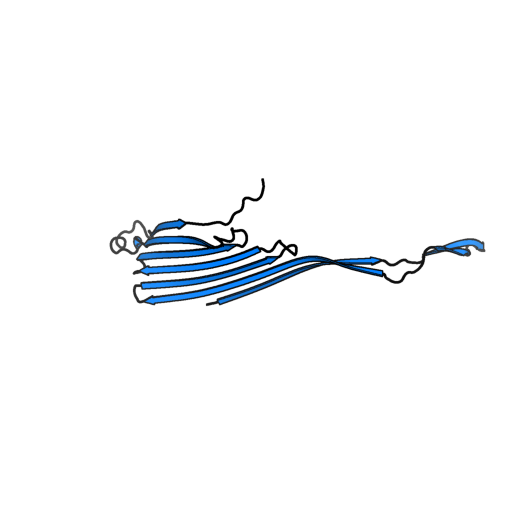9 1.00 48.53 96 ILE A CA 1
ATOM 774 C C . ILE A 1 96 ? 18.880 -11.197 -14.449 1.00 48.53 96 ILE A C 1
ATOM 776 O O . ILE A 1 96 ? 19.858 -10.463 -14.344 1.00 48.53 96 ILE A O 1
ATOM 780 N N . ASN A 1 97 ? 18.328 -11.820 -13.402 1.00 51.91 97 ASN A N 1
ATOM 781 C CA . ASN A 1 97 ? 18.843 -11.830 -12.025 1.00 51.91 97 ASN A CA 1
ATOM 782 C C . ASN A 1 97 ? 18.543 -10.616 -11.117 1.00 51.91 97 ASN A C 1
ATOM 784 O O . ASN A 1 97 ? 19.025 -10.596 -9.989 1.00 51.91 97 ASN A O 1
ATOM 788 N N . ASN A 1 98 ? 17.721 -9.642 -11.536 1.00 53.94 98 ASN A N 1
ATOM 789 C CA . ASN A 1 98 ? 17.320 -8.510 -10.674 1.00 53.94 98 ASN A CA 1
ATOM 790 C C . ASN A 1 98 ? 15.790 -8.341 -10.576 1.00 53.94 98 ASN A C 1
ATOM 792 O O . ASN A 1 98 ? 15.243 -7.254 -10.777 1.00 53.94 98 ASN A O 1
ATOM 796 N N . THR A 1 99 ? 15.088 -9.458 -10.362 1.00 61.31 99 THR A N 1
ATOM 797 C CA . THR A 1 99 ? 13.621 -9.500 -10.288 1.00 61.31 99 THR A CA 1
ATOM 798 C C . THR A 1 99 ? 13.145 -9.476 -8.840 1.00 61.31 99 THR A C 1
ATOM 800 O O . THR A 1 99 ? 13.384 -10.421 -8.086 1.00 61.31 99 THR A O 1
ATOM 803 N N . PHE A 1 100 ? 12.414 -8.427 -8.465 1.00 67.25 100 PHE A N 1
ATOM 804 C CA . PHE A 1 100 ? 11.787 -8.327 -7.151 1.00 67.25 100 PHE A CA 1
ATOM 805 C C . PHE A 1 100 ? 10.341 -8.807 -7.232 1.00 67.25 100 PHE A C 1
ATOM 807 O O . PHE A 1 100 ? 9.523 -8.257 -7.968 1.00 67.25 100 PHE A O 1
ATOM 814 N N . TYR A 1 101 ? 10.032 -9.830 -6.439 1.00 74.38 101 TYR A N 1
ATOM 815 C CA . TYR A 1 101 ? 8.670 -10.298 -6.216 1.00 74.38 101 TYR A CA 1
ATOM 816 C C . TYR A 1 101 ? 8.267 -9.910 -4.805 1.00 74.38 101 TYR A C 1
ATOM 818 O O . TYR A 1 101 ? 8.973 -10.253 -3.854 1.00 74.38 101 TYR A O 1
ATOM 8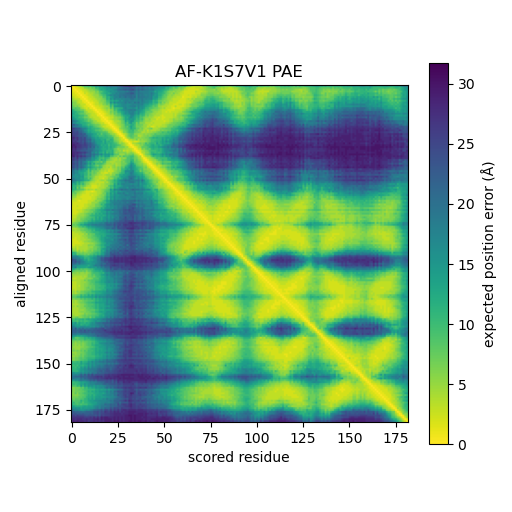26 N N . ARG A 1 102 ? 7.145 -9.204 -4.674 1.00 80.38 102 ARG A N 1
ATOM 827 C CA . ARG A 1 102 ? 6.549 -8.861 -3.382 1.00 80.38 102 ARG A CA 1
ATOM 828 C C . ARG A 1 102 ? 5.084 -9.255 -3.380 1.00 80.38 102 ARG A C 1
ATOM 830 O O . ARG A 1 102 ? 4.345 -8.904 -4.295 1.00 80.38 102 ARG A O 1
ATOM 837 N N . GLN A 1 103 ? 4.664 -9.965 -2.346 1.00 85.25 103 GLN A N 1
ATOM 838 C CA . GLN A 1 103 ? 3.272 -10.327 -2.120 1.00 85.25 103 GLN A CA 1
ATOM 839 C C . GLN A 1 103 ? 2.868 -9.825 -0.744 1.00 85.25 103 GLN A C 1
ATOM 841 O O . GLN A 1 103 ? 3.619 -9.993 0.209 1.00 85.25 103 GLN A O 1
ATOM 846 N N . ASN A 1 104 ? 1.695 -9.221 -0.615 1.00 87.81 104 ASN A N 1
ATOM 847 C CA . ASN A 1 104 ? 1.147 -8.894 0.693 1.00 87.81 104 ASN A CA 1
ATOM 848 C C . ASN A 1 104 ? -0.293 -9.375 0.770 1.00 87.81 104 ASN A C 1
ATOM 850 O O . ASN A 1 104 ? -1.098 -9.094 -0.114 1.00 87.81 104 ASN A O 1
ATOM 854 N N . ALA A 1 105 ? -0.626 -10.057 1.853 1.00 90.94 105 ALA A N 1
ATOM 855 C CA . ALA A 1 105 ? -1.984 -10.418 2.207 1.00 90.94 105 ALA A CA 1
ATOM 856 C C . ALA A 1 105 ? -2.340 -9.707 3.514 1.00 90.94 105 ALA A C 1
ATOM 858 O O . ALA A 1 105 ? -1.682 -9.888 4.531 1.00 90.94 105 ALA A O 1
ATOM 859 N N . GLY A 1 106 ? -3.361 -8.864 3.480 1.00 92.81 106 GLY A N 1
ATOM 860 C CA . GLY A 1 106 ? -3.884 -8.138 4.623 1.00 92.81 106 GLY A CA 1
ATOM 861 C C . GLY A 1 106 ? -5.290 -8.608 4.962 1.00 92.81 106 GLY A C 1
ATOM 862 O O . GLY A 1 106 ? -6.136 -8.753 4.084 1.00 92.81 106 GLY A O 1
ATOM 863 N N . TRP A 1 107 ? -5.563 -8.785 6.243 1.00 94.25 107 TRP A N 1
ATOM 864 C CA . TRP A 1 107 ? -6.904 -8.913 6.782 1.00 94.25 107 TRP A CA 1
ATOM 865 C C . TRP A 1 107 ? -7.113 -7.822 7.820 1.00 94.25 107 TRP A C 1
ATOM 867 O O . TRP A 1 107 ? -6.332 -7.682 8.755 1.00 94.25 107 TRP A O 1
ATOM 877 N N . TYR A 1 108 ? -8.158 -7.030 7.645 1.00 95.06 108 TYR A N 1
ATOM 878 C CA . TYR A 1 108 ? -8.563 -5.991 8.574 1.00 95.06 108 TYR A CA 1
ATOM 879 C C . TYR A 1 108 ? -9.988 -6.263 9.035 1.00 95.06 108 TYR A C 1
ATOM 881 O O . TYR A 1 108 ? -10.856 -6.536 8.215 1.00 95.06 108 TYR A O 1
ATOM 889 N N . THR A 1 109 ? -10.240 -6.186 10.335 1.00 96.12 109 THR A N 1
ATOM 890 C CA . THR A 1 109 ? -11.571 -6.293 10.928 1.00 96.12 109 THR A CA 1
ATOM 891 C C . THR A 1 109 ? -11.761 -5.179 11.942 1.00 96.12 109 THR A C 1
ATOM 893 O O . THR A 1 109 ? -10.919 -4.958 12.806 1.00 96.12 109 THR A O 1
ATOM 896 N N . HIS A 1 110 ? -12.893 -4.499 11.851 1.00 96.25 110 HIS A N 1
ATOM 897 C CA . HIS A 1 110 ? -13.342 -3.491 12.790 1.00 96.25 110 HIS A CA 1
ATOM 898 C C . HIS A 1 110 ? -14.708 -3.888 13.333 1.00 96.25 110 HIS A C 1
ATOM 900 O O . HIS A 1 110 ? -15.643 -4.149 12.575 1.00 96.25 110 HIS A O 1
ATOM 906 N N . TYR A 1 111 ? -14.832 -3.911 14.650 1.00 95.56 111 TYR A N 1
ATOM 907 C CA . TYR A 1 111 ? -16.064 -4.247 15.336 1.00 95.56 111 TYR A CA 1
ATOM 908 C C . TYR A 1 111 ? -16.450 -3.130 16.296 1.00 95.56 111 TYR A C 1
ATOM 910 O O . TYR A 1 111 ? -15.650 -2.724 17.135 1.00 95.56 111 TYR A O 1
ATOM 918 N N . GLY A 1 112 ? -17.684 -2.652 16.194 1.00 95.88 112 GLY A N 1
ATOM 919 C CA . GLY A 1 112 ? -18.273 -1.677 17.097 1.00 95.88 112 GLY A CA 1
ATOM 920 C C . GLY A 1 112 ? -19.436 -2.278 17.879 1.00 95.88 112 GLY A C 1
ATOM 921 O O . GLY A 1 112 ? -20.277 -2.993 17.337 1.00 95.88 112 GLY A O 1
ATOM 922 N N . PHE A 1 113 ? -19.522 -1.949 19.165 1.00 94.31 113 PHE A N 1
ATOM 923 C CA . PHE A 1 113 ? -20.640 -2.305 20.030 1.00 94.31 113 PHE A CA 1
ATOM 924 C C . PHE A 1 113 ? -21.232 -1.060 20.689 1.00 94.31 113 PHE A C 1
ATOM 926 O O . PHE A 1 113 ? -20.538 -0.306 21.378 1.00 94.31 113 PHE A O 1
ATOM 933 N N . LYS A 1 114 ? -22.537 -0.855 20.479 1.00 91.75 114 LYS A N 1
ATOM 934 C CA . LYS A 1 114 ? -23.355 0.258 20.993 1.00 91.75 114 LYS A CA 1
ATOM 935 C C . LYS A 1 114 ? -22.776 1.646 20.699 1.00 91.75 114 LYS A C 1
ATOM 937 O O . LYS A 1 114 ? -23.066 2.588 21.431 1.00 91.75 114 LYS A O 1
ATOM 942 N N . ASN A 1 115 ? -21.928 1.769 19.677 1.00 88.31 115 ASN A N 1
ATOM 943 C CA . ASN A 1 115 ? -21.122 2.964 19.402 1.00 88.31 115 ASN A CA 1
ATOM 944 C C . ASN A 1 115 ? -20.339 3.459 20.635 1.00 88.31 115 ASN A C 1
ATOM 946 O O . ASN A 1 115 ? -20.147 4.661 20.814 1.00 88.31 115 ASN A O 1
ATOM 950 N N . ARG A 1 116 ? -19.928 2.541 21.515 1.00 91.25 116 ARG A N 1
ATOM 951 C CA . ARG A 1 116 ? -19.169 2.827 22.742 1.00 91.25 116 ARG A CA 1
ATOM 952 C C . ARG A 1 116 ? -17.847 2.098 22.740 1.00 91.25 116 ARG A C 1
ATOM 954 O O . ARG A 1 116 ? -16.820 2.704 23.007 1.00 91.25 116 ARG A O 1
ATOM 961 N N . TYR A 1 117 ? -17.873 0.816 22.410 1.00 94.31 117 TYR A N 1
ATOM 962 C CA . TYR A 1 117 ? -16.686 -0.023 22.391 1.00 94.31 117 TYR A CA 1
ATOM 963 C C . TYR A 1 117 ? -16.349 -0.363 20.956 1.00 94.31 117 TYR A C 1
ATOM 965 O O . TYR A 1 117 ? -17.230 -0.719 20.176 1.00 94.31 117 TYR A O 1
ATOM 973 N N . PHE A 1 118 ? -15.077 -0.260 20.626 1.00 95.62 118 PHE A N 1
ATOM 974 C CA . PHE A 1 118 ? -14.553 -0.568 19.315 1.00 95.62 118 PHE A CA 1
ATOM 975 C C . PHE A 1 118 ? -13.356 -1.494 19.478 1.00 95.62 118 PHE A C 1
ATOM 977 O O . PHE A 1 118 ? -12.517 -1.283 20.354 1.00 95.62 118 PHE A O 1
ATOM 984 N N . ALA A 1 119 ? -13.283 -2.507 18.630 1.00 95.62 119 ALA A N 1
ATOM 985 C CA . ALA A 1 119 ? -12.153 -3.405 18.524 1.00 95.62 119 ALA A CA 1
ATOM 986 C C . ALA A 1 119 ? -11.660 -3.400 17.078 1.00 95.62 119 ALA A C 1
ATOM 988 O O . ALA A 1 119 ? -12.438 -3.578 16.143 1.00 95.62 119 ALA A O 1
ATOM 989 N N . ASP A 1 120 ? -10.364 -3.182 16.919 1.00 95.25 120 ASP A N 1
ATOM 990 C CA . ASP A 1 120 ? -9.642 -3.226 15.660 1.00 95.25 120 ASP A CA 1
ATOM 991 C C . ASP A 1 120 ? -8.731 -4.453 15.664 1.00 95.25 120 ASP A C 1
ATOM 993 O O . ASP A 1 120 ? -7.962 -4.670 16.600 1.00 95.25 120 ASP A O 1
ATOM 997 N N . PHE A 1 121 ? -8.769 -5.227 14.591 1.00 95.19 121 PHE A N 1
ATOM 998 C CA . PHE A 1 121 ? -7.839 -6.314 14.335 1.00 95.19 121 PHE A CA 1
ATOM 999 C C . PHE A 1 121 ? -7.271 -6.153 12.931 1.00 95.19 121 PHE A C 1
ATOM 1001 O O . PHE A 1 121 ? -8.009 -5.975 11.968 1.00 95.19 121 PHE A O 1
ATOM 1008 N N . THR A 1 122 ? -5.952 -6.206 12.806 1.00 94.44 122 THR A N 1
ATOM 1009 C CA . THR A 1 122 ? -5.257 -6.171 11.520 1.00 94.44 122 THR A CA 1
ATOM 1010 C C . THR A 1 122 ? -4.209 -7.264 11.500 1.00 94.44 122 THR A C 1
ATOM 1012 O O . THR A 1 122 ? -3.428 -7.398 12.435 1.00 94.44 122 THR A O 1
ATOM 1015 N N . LEU A 1 123 ? -4.155 -8.026 10.423 1.00 92.69 123 LEU A N 1
ATOM 1016 C CA . LEU A 1 123 ? -3.145 -9.037 10.183 1.00 92.69 123 LEU A CA 1
ATOM 1017 C C . LEU A 1 123 ? -2.570 -8.798 8.800 1.00 92.69 123 LEU A C 1
ATOM 1019 O O . LEU A 1 123 ? -3.296 -8.877 7.815 1.00 92.69 123 LEU A O 1
ATOM 1023 N N . MET A 1 124 ? -1.280 -8.498 8.717 1.00 90.38 124 MET A N 1
ATOM 1024 C CA . MET A 1 124 ? -0.612 -8.292 7.438 1.00 90.38 124 MET A CA 1
ATOM 1025 C C . MET A 1 124 ? 0.516 -9.297 7.281 1.00 90.38 124 MET A C 1
ATOM 1027 O O . MET A 1 124 ? 1.460 -9.292 8.058 1.00 90.38 124 MET A O 1
ATOM 1031 N N . ALA A 1 125 ? 0.414 -10.164 6.287 1.00 87.94 125 ALA A N 1
ATOM 1032 C CA . ALA A 1 125 ? 1.450 -11.099 5.905 1.00 87.94 125 ALA A CA 1
ATOM 1033 C C . ALA A 1 125 ? 2.158 -10.557 4.659 1.00 87.94 125 ALA A C 1
ATOM 1035 O O . ALA A 1 125 ? 1.544 -10.431 3.600 1.00 87.94 125 ALA A O 1
ATOM 1036 N N . SER A 1 126 ? 3.434 -10.217 4.796 1.00 85.00 126 SER A N 1
ATOM 1037 C CA . SER A 1 126 ? 4.271 -9.694 3.718 1.00 85.00 126 SER A CA 1
ATOM 1038 C C . SER A 1 126 ? 5.310 -10.731 3.331 1.00 85.00 126 SER A C 1
ATOM 1040 O O . SER A 1 126 ? 5.996 -11.282 4.192 1.00 85.00 126 SER A O 1
ATOM 1042 N N . ALA A 1 127 ? 5.436 -10.975 2.034 1.00 76.31 127 ALA A N 1
ATOM 1043 C CA . ALA A 1 127 ? 6.430 -11.852 1.457 1.00 76.31 127 ALA A CA 1
ATOM 1044 C C . ALA A 1 127 ? 7.238 -11.152 0.376 1.00 76.31 127 ALA A C 1
ATOM 1046 O O . ALA A 1 127 ? 6.707 -10.385 -0.430 1.00 76.31 127 ALA A O 1
ATOM 1047 N N . SER A 1 128 ? 8.535 -11.426 0.351 1.00 70.94 128 SER A N 1
ATOM 1048 C CA . SER A 1 128 ? 9.467 -10.834 -0.601 1.00 70.94 128 SER A CA 1
ATOM 1049 C C . SER A 1 128 ? 10.542 -11.854 -0.971 1.00 70.94 128 SER A C 1
ATOM 1051 O O . SER A 1 128 ? 10.956 -12.670 -0.151 1.00 70.94 128 SER A O 1
ATOM 1053 N N . ASN A 1 129 ? 10.978 -11.842 -2.231 1.00 65.19 129 ASN A N 1
ATOM 1054 C CA . ASN A 1 129 ? 12.015 -12.758 -2.725 1.00 65.19 129 ASN A CA 1
ATOM 1055 C C . ASN A 1 129 ? 13.428 -12.453 -2.200 1.00 65.19 129 ASN A C 1
ATOM 1057 O O . ASN A 1 129 ? 14.350 -13.205 -2.501 1.00 65.19 129 ASN A O 1
ATOM 1061 N N . LEU A 1 130 ? 13.593 -11.366 -1.443 1.00 59.25 130 LEU A N 1
ATOM 1062 C CA . LEU A 1 130 ? 14.827 -11.023 -0.734 1.00 59.25 130 LEU A CA 1
ATOM 1063 C C . LEU A 1 130 ? 14.995 -11.811 0.575 1.00 59.25 130 LEU A C 1
ATOM 1065 O O . LEU A 1 130 ? 16.111 -11.926 1.076 1.00 59.25 130 LEU A O 1
ATOM 1069 N N . LEU A 1 131 ? 13.908 -12.377 1.111 1.00 58.91 131 LEU A N 1
ATOM 1070 C CA . LEU A 1 131 ? 13.951 -13.216 2.304 1.00 58.91 131 LEU A CA 1
ATOM 1071 C C . LEU A 1 131 ? 14.460 -14.623 1.979 1.00 58.91 131 LEU A C 1
ATOM 1073 O O . LEU A 1 131 ? 14.242 -15.152 0.885 1.00 58.91 131 LEU A O 1
ATOM 1077 N N . ALA A 1 132 ? 15.121 -15.240 2.963 1.00 52.38 132 ALA A N 1
ATOM 1078 C CA . ALA A 1 132 ? 15.658 -16.590 2.848 1.00 52.38 132 ALA A CA 1
ATOM 1079 C C . ALA A 1 132 ? 14.573 -17.591 2.385 1.00 52.38 132 ALA A C 1
ATOM 1081 O O . ALA A 1 132 ? 13.411 -17.459 2.788 1.00 52.38 132 ALA A O 1
ATOM 1082 N N . PRO A 1 133 ? 14.928 -18.615 1.579 1.00 55.19 133 PRO A N 1
ATOM 1083 C CA . PRO A 1 133 ? 13.968 -19.534 0.964 1.00 55.19 133 PRO A CA 1
ATOM 1084 C C . PRO A 1 133 ? 12.972 -20.177 1.936 1.00 55.19 133 PRO A C 1
ATOM 1086 O O . PRO A 1 133 ? 11.848 -20.449 1.519 1.00 55.19 133 PRO A O 1
ATOM 1089 N N . ASP A 1 134 ? 13.384 -20.362 3.193 1.00 56.22 134 ASP A N 1
ATOM 1090 C CA . ASP A 1 134 ? 12.648 -21.062 4.251 1.00 56.22 134 ASP A CA 1
ATOM 1091 C C . ASP A 1 134 ? 11.683 -20.180 5.069 1.00 56.22 134 ASP A C 1
ATOM 1093 O O . ASP A 1 134 ? 10.809 -20.710 5.745 1.00 56.22 134 ASP A O 1
ATOM 1097 N N . HIS A 1 135 ? 11.787 -18.843 5.013 1.00 58.09 135 HIS A N 1
ATOM 1098 C CA . HIS A 1 135 ? 10.935 -17.920 5.790 1.00 58.09 135 HIS A CA 1
ATOM 1099 C C . HIS A 1 135 ? 10.507 -16.711 4.952 1.00 58.09 135 HIS A C 1
ATOM 1101 O O . HIS A 1 135 ? 10.746 -15.555 5.292 1.00 58.09 135 HIS A O 1
ATOM 1107 N N . ARG A 1 136 ? 9.863 -16.979 3.812 1.00 67.44 136 ARG A N 1
ATOM 1108 C CA . ARG A 1 136 ? 9.457 -15.923 2.871 1.00 67.44 136 ARG A CA 1
ATOM 1109 C C . ARG A 1 136 ? 8.303 -15.056 3.363 1.00 67.44 136 ARG A C 1
ATOM 1111 O O . ARG A 1 136 ? 8.062 -14.039 2.734 1.00 67.44 136 ARG A O 1
ATOM 1118 N N . TRP A 1 137 ? 7.593 -15.441 4.425 1.00 71.75 137 TRP A N 1
ATOM 1119 C CA . TRP A 1 137 ? 6.403 -14.746 4.923 1.00 71.75 137 TRP A CA 1
ATOM 1120 C C . TRP A 1 137 ? 6.618 -14.224 6.340 1.00 71.75 137 TRP A C 1
ATOM 1122 O O . TRP A 1 137 ? 6.768 -15.003 7.277 1.00 71.75 137 TRP A O 1
ATOM 1132 N N . ASN A 1 138 ? 6.540 -12.906 6.497 1.00 81.31 138 ASN A N 1
ATOM 1133 C CA . ASN A 1 138 ? 6.513 -12.250 7.795 1.00 81.31 138 ASN A CA 1
ATOM 1134 C C . ASN A 1 138 ? 5.098 -11.783 8.110 1.00 81.31 138 ASN A C 1
ATOM 1136 O O . ASN A 1 138 ? 4.473 -11.087 7.311 1.00 81.31 138 ASN A O 1
ATOM 1140 N N . VAL A 1 139 ? 4.600 -12.142 9.291 1.00 85.19 139 VAL A N 1
ATOM 1141 C CA . VAL A 1 139 ? 3.239 -11.818 9.724 1.00 85.19 139 VAL A CA 1
ATOM 1142 C C . VAL A 1 139 ? 3.283 -10.728 10.784 1.00 85.19 139 V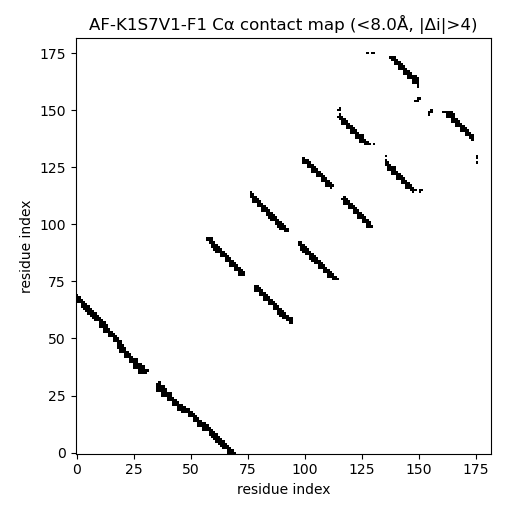AL A C 1
ATOM 1144 O O . VAL A 1 139 ? 3.929 -10.873 11.815 1.00 85.19 139 VAL A O 1
ATOM 1147 N N . SER A 1 140 ? 2.576 -9.638 10.527 1.00 89.88 140 SER A N 1
ATOM 1148 C CA . SER A 1 140 ? 2.505 -8.438 11.353 1.00 89.88 140 SER A CA 1
ATOM 1149 C C . SER A 1 140 ? 1.084 -8.285 11.913 1.00 89.88 140 SER A C 1
ATOM 1151 O O . SER A 1 140 ? 0.228 -7.676 11.260 1.00 89.88 140 SER A O 1
ATOM 1153 N N . PRO A 1 141 ? 0.772 -8.898 13.071 1.00 92.25 141 PRO A N 1
ATOM 1154 C CA . PRO A 1 141 ? -0.507 -8.717 13.744 1.00 92.25 141 PRO A CA 1
ATOM 1155 C C . PRO A 1 141 ? -0.543 -7.382 14.496 1.00 92.25 141 PRO A C 1
ATOM 1157 O O . PRO A 1 141 ? 0.411 -6.992 15.164 1.00 92.25 141 PRO A O 1
ATOM 1160 N N . THR A 1 142 ? -1.674 -6.692 14.427 1.00 93.75 142 THR A N 1
ATOM 1161 C CA . THR A 1 142 ? -1.983 -5.492 15.207 1.00 93.75 142 THR A CA 1
ATOM 1162 C C . THR A 1 142 ? -3.384 -5.614 15.780 1.00 93.75 142 THR A C 1
ATOM 1164 O O . THR A 1 142 ? -4.339 -5.913 15.066 1.00 93.75 142 THR A O 1
ATOM 1167 N N . VAL A 1 143 ? -3.514 -5.344 17.071 1.00 94.88 143 VAL A N 1
ATOM 1168 C CA . VAL A 1 143 ? -4.787 -5.300 17.783 1.00 94.88 143 VAL A CA 1
ATOM 1169 C C . VAL A 1 143 ? -4.982 -3.925 18.404 1.00 94.88 143 VAL A C 1
ATOM 1171 O O . VAL A 1 143 ? -4.040 -3.288 18.873 1.00 94.88 143 VAL A O 1
ATOM 1174 N N . GLY A 1 144 ? -6.216 -3.446 18.400 1.00 95.38 144 GLY A N 1
ATOM 1175 C CA . GLY A 1 144 ? -6.589 -2.165 18.972 1.00 95.38 144 GLY A CA 1
ATOM 1176 C C . GLY A 1 144 ? -7.923 -2.257 19.686 1.00 95.38 144 GLY A C 1
ATOM 1177 O O . GLY A 1 144 ? -8.842 -2.929 19.233 1.00 95.38 144 GLY A O 1
ATOM 1178 N N . LEU A 1 145 ? -8.036 -1.557 20.803 1.00 95.56 145 LEU A N 1
ATOM 1179 C CA . LEU A 1 145 ? -9.282 -1.363 21.525 1.00 95.56 145 LEU A CA 1
ATOM 1180 C C . LEU A 1 145 ? -9.502 0.135 21.684 1.00 95.56 145 LEU A C 1
ATOM 1182 O O . LEU A 1 145 ? -8.579 0.886 22.005 1.00 95.56 145 LEU A O 1
ATOM 1186 N N . ALA A 1 146 ? -10.728 0.587 21.459 1.00 95.12 146 ALA A N 1
ATOM 1187 C CA . ALA A 1 146 ? -11.116 1.952 21.749 1.00 95.12 146 ALA A CA 1
ATOM 1188 C C . ALA A 1 146 ? -12.447 2.004 22.491 1.00 95.12 146 ALA A C 1
ATOM 1190 O O . ALA A 1 146 ? -13.379 1.259 22.201 1.00 95.12 146 ALA A O 1
ATOM 1191 N N . TRP A 1 147 ? -12.535 2.927 23.436 1.00 94.88 147 TRP A N 1
ATOM 1192 C CA . TRP A 1 147 ? -13.710 3.172 24.247 1.00 94.88 147 TRP A CA 1
ATOM 1193 C C . TRP A 1 147 ? -14.084 4.646 24.165 1.00 94.88 147 TRP A C 1
ATOM 1195 O O . TRP A 1 147 ? -13.297 5.533 24.492 1.00 94.88 147 TRP A O 1
ATOM 1205 N N . LEU A 1 148 ? -15.291 4.907 23.686 1.00 93.75 148 LEU A N 1
ATOM 1206 C CA . LEU A 1 148 ? -15.891 6.226 23.634 1.00 93.75 148 LEU A CA 1
ATOM 1207 C C . LEU A 1 148 ? -16.638 6.483 24.944 1.00 93.75 148 LEU A C 1
ATOM 1209 O O . LEU A 1 148 ? -17.821 6.168 25.078 1.00 93.75 148 LEU A O 1
ATOM 1213 N N . ILE A 1 149 ? -15.913 7.058 25.898 1.00 90.81 149 ILE A N 1
ATOM 1214 C CA . ILE A 1 149 ? -16.382 7.332 27.257 1.00 90.81 149 ILE A CA 1
ATOM 1215 C C . ILE A 1 149 ? -17.517 8.368 27.233 1.00 90.81 149 ILE A C 1
ATOM 1217 O O . ILE A 1 149 ? -18.498 8.206 27.951 1.00 90.81 149 ILE A O 1
ATOM 1221 N N . SER A 1 150 ? -17.473 9.366 26.341 1.00 87.62 150 SER A N 1
ATOM 1222 C CA . SER A 1 150 ? -18.553 10.367 26.212 1.00 87.62 150 SER A CA 1
ATOM 1223 C C . SER A 1 150 ? -19.929 9.790 25.872 1.00 87.62 150 SER A C 1
ATOM 1225 O O . SER A 1 150 ? -20.939 10.401 26.202 1.00 87.62 150 SER A O 1
ATOM 1227 N N . ASN A 1 151 ? -20.000 8.605 25.254 1.00 85.88 151 ASN A N 1
ATOM 1228 C CA . ASN A 1 151 ? -21.278 7.953 24.952 1.00 85.88 151 ASN A CA 1
ATOM 1229 C C . ASN A 1 151 ? -21.857 7.159 26.138 1.00 85.88 151 ASN A C 1
ATOM 1231 O O . ASN A 1 151 ? -22.913 6.526 26.002 1.00 85.88 151 ASN A O 1
ATOM 1235 N N . GLU A 1 152 ? -21.189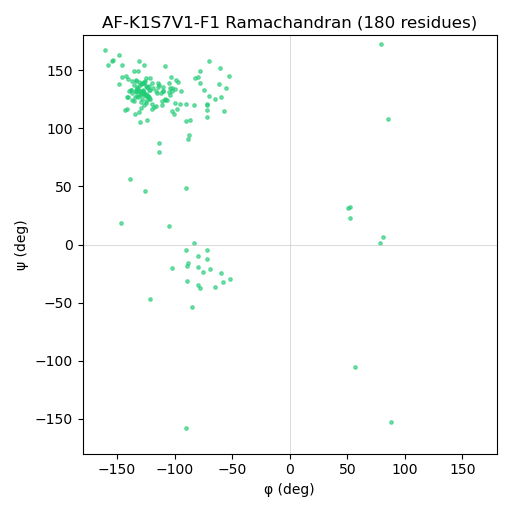 7.162 27.292 1.00 88.19 152 GLU A N 1
ATOM 1236 C CA . GLU A 1 152 ? -21.692 6.521 28.498 1.00 88.19 152 GLU A CA 1
ATOM 1237 C C . GLU A 1 152 ? -22.740 7.369 29.214 1.00 88.19 152 GLU A C 1
ATOM 1239 O O . GLU A 1 152 ? -22.643 8.589 29.298 1.00 88.19 152 GLU A O 1
ATOM 1244 N N . LYS A 1 153 ? -23.737 6.702 29.807 1.00 85.56 153 LYS A N 1
ATOM 1245 C CA . LYS A 1 153 ? -24.870 7.373 30.471 1.00 85.56 153 LYS A CA 1
ATOM 1246 C C . LYS A 1 153 ? -24.432 8.320 31.597 1.00 85.56 153 LYS A C 1
ATOM 1248 O O . LYS A 1 153 ? -25.086 9.328 31.815 1.00 85.56 153 LYS A O 1
ATOM 1253 N N . PHE A 1 154 ? -23.339 7.999 32.293 1.00 85.44 154 PHE A N 1
ATOM 1254 C CA . PHE A 1 154 ? -22.794 8.827 33.374 1.00 85.44 154 PHE A CA 1
ATOM 1255 C C . PHE A 1 154 ? -22.054 10.068 32.863 1.00 85.44 154 PHE A C 1
ATOM 1257 O O . PHE A 1 154 ? -21.943 11.051 33.585 1.00 85.44 154 PHE A O 1
ATOM 1264 N N . MET A 1 155 ? -21.565 10.028 31.620 1.00 83.88 155 MET A N 1
ATOM 1265 C CA . MET A 1 155 ? -20.865 11.150 31.004 1.00 83.88 155 MET A CA 1
ATOM 1266 C C . MET A 1 155 ? -21.814 12.104 30.274 1.00 83.88 155 MET A C 1
ATOM 1268 O O . MET A 1 155 ? -21.450 13.247 30.027 1.00 83.88 155 MET A O 1
ATOM 1272 N N . GLN A 1 156 ? -23.029 11.659 29.946 1.00 80.38 156 GLN A N 1
ATOM 1273 C CA . GLN A 1 156 ? -24.031 12.475 29.252 1.00 80.38 156 GLN A CA 1
ATOM 1274 C C . GLN A 1 156 ? -24.592 13.621 30.105 1.00 80.38 156 GLN A C 1
ATOM 1276 O O . GLN A 1 156 ? -25.140 14.569 29.556 1.00 80.38 156 GLN A O 1
ATOM 1281 N N . SER A 1 157 ? -24.484 13.544 31.435 1.00 82.25 157 SER A N 1
ATOM 1282 C CA . SER A 1 157 ? -25.008 14.564 32.353 1.00 82.25 157 SER A CA 1
ATOM 1283 C C . SER A 1 157 ? -24.015 15.678 32.690 1.00 82.25 157 SER A C 1
ATOM 1285 O O . SER A 1 157 ? -24.370 16.594 33.427 1.00 82.25 157 SER A O 1
ATOM 1287 N N . GLN A 1 158 ? -22.769 15.596 32.219 1.00 80.69 158 GLN A N 1
ATOM 1288 C CA . GLN A 1 158 ? -21.748 16.604 32.502 1.00 80.69 158 GLN A CA 1
ATOM 1289 C C . GLN A 1 158 ? -21.543 17.520 31.282 1.00 80.69 158 GLN A C 1
ATOM 1291 O O . GLN A 1 158 ? -21.548 17.058 30.148 1.00 80.69 158 GLN A O 1
ATOM 1296 N N . ASN A 1 159 ? -21.290 18.807 31.520 1.00 81.94 159 ASN A N 1
ATOM 1297 C CA . ASN A 1 159 ? -21.046 19.802 30.462 1.00 81.94 159 ASN A CA 1
ATOM 1298 C C . ASN A 1 159 ? -19.561 20.193 30.341 1.00 81.94 159 ASN A C 1
ATOM 1300 O O . ASN A 1 159 ? -19.235 21.240 29.796 1.00 81.94 159 ASN A O 1
ATOM 1304 N N . VAL A 1 160 ? -18.657 19.401 30.929 1.00 84.62 160 VAL A N 1
ATOM 1305 C CA . VAL A 1 160 ? -17.220 19.727 30.989 1.00 84.62 160 VAL A CA 1
ATOM 1306 C C . VAL A 1 160 ? -16.460 19.189 29.772 1.00 84.62 160 VAL A C 1
ATOM 1308 O O . VAL A 1 160 ? -15.472 19.790 29.362 1.00 84.62 160 VAL A O 1
ATOM 1311 N N . VAL A 1 161 ? -16.889 18.057 29.196 1.00 83.50 161 VAL A N 1
ATOM 1312 C CA . VAL A 1 161 ? -16.187 17.382 28.091 1.00 83.50 161 VAL A CA 1
ATOM 1313 C C . VAL A 1 161 ? -17.187 16.821 27.080 1.00 83.50 161 VAL A C 1
ATOM 1315 O O . VAL A 1 161 ? -17.924 15.888 27.397 1.00 83.50 161 VAL A O 1
ATOM 1318 N N . ASP A 1 162 ? -17.152 17.329 25.847 1.00 85.44 162 ASP A N 1
ATOM 1319 C CA . ASP A 1 162 ? -18.066 16.911 24.772 1.00 85.44 162 ASP A CA 1
ATOM 1320 C C . ASP A 1 162 ? -17.672 15.568 24.138 1.00 85.44 162 ASP A C 1
ATOM 1322 O O . ASP A 1 162 ? -18.521 14.738 23.809 1.00 85.44 162 ASP A O 1
ATOM 1326 N N . PHE A 1 163 ? -16.368 15.316 23.984 1.00 89.56 163 PHE A N 1
ATOM 1327 C CA . PHE A 1 163 ? -15.862 14.115 23.321 1.00 89.56 163 PHE A CA 1
ATOM 1328 C C . PHE A 1 163 ? -14.594 13.576 23.986 1.00 89.56 163 PHE A C 1
ATOM 1330 O O . PHE A 1 163 ? -13.531 14.190 23.952 1.00 89.56 163 PHE A O 1
ATOM 1337 N N . LEU A 1 164 ? -14.705 12.375 24.545 1.00 90.75 164 LEU A N 1
ATOM 1338 C CA . LEU A 1 164 ? -13.637 11.643 25.197 1.00 90.75 164 LEU A CA 1
ATOM 1339 C C . LEU A 1 164 ? -13.604 10.218 24.659 1.00 90.75 164 LEU A C 1
ATOM 1341 O O . LEU A 1 164 ? -14.516 9.418 24.895 1.00 90.75 164 LEU A O 1
ATOM 1345 N N . LYS A 1 165 ? -12.518 9.897 23.958 1.00 93.62 165 LYS A N 1
ATOM 1346 C CA . LYS A 1 165 ? -12.239 8.568 23.423 1.00 93.62 165 LYS A CA 1
ATOM 1347 C C . LYS A 1 165 ? -10.882 8.097 23.924 1.00 93.62 165 LYS A C 1
ATOM 1349 O O . LYS A 1 165 ? -9.869 8.732 23.652 1.00 93.62 165 LYS A O 1
ATOM 1354 N N . LEU A 1 166 ? -10.867 6.960 24.605 1.00 93.88 166 LEU A N 1
ATOM 1355 C CA . LEU A 1 166 ? -9.649 6.267 24.997 1.00 93.88 166 LEU A CA 1
ATOM 1356 C C . LEU A 1 166 ? -9.326 5.203 23.946 1.00 93.88 166 LEU A C 1
ATOM 1358 O O . LEU A 1 166 ? -10.208 4.445 23.551 1.00 93.88 166 LEU A O 1
ATOM 1362 N N . ARG A 1 167 ? -8.077 5.136 23.483 1.00 94.56 167 ARG A N 1
ATOM 1363 C CA . ARG A 1 167 ? -7.612 4.107 22.544 1.00 94.56 167 ARG A CA 1
ATOM 1364 C C . ARG A 1 167 ? -6.309 3.506 23.045 1.00 94.56 167 ARG A C 1
ATOM 1366 O O . ARG A 1 167 ? -5.398 4.239 23.408 1.00 94.56 167 ARG A O 1
ATOM 1373 N N . ALA A 1 168 ? -6.225 2.186 23.002 1.00 94.88 168 ALA A N 1
ATOM 1374 C CA . ALA A 1 168 ? -5.005 1.429 23.224 1.00 94.88 168 ALA A CA 1
ATOM 1375 C C . ALA A 1 168 ? -4.789 0.498 22.029 1.00 94.88 168 ALA A C 1
ATOM 1377 O O . ALA A 1 168 ? -5.737 -0.093 21.514 1.00 94.88 168 ALA A O 1
ATOM 1378 N N . SER A 1 169 ? -3.551 0.375 21.567 1.00 94.25 169 SER A N 1
ATOM 1379 C CA . SER A 1 169 ? -3.199 -0.514 20.462 1.00 94.25 169 SER A CA 1
ATOM 1380 C C . SER A 1 169 ? -1.852 -1.158 20.709 1.00 94.25 169 SER A C 1
ATOM 1382 O O . SER A 1 169 ? -0.948 -0.521 21.244 1.00 94.25 169 SER A O 1
ATOM 1384 N N . PHE A 1 170 ? -1.722 -2.403 20.279 1.00 93.25 170 PHE A N 1
ATOM 1385 C CA . PHE A 1 170 ? -0.499 -3.179 20.353 1.00 93.25 170 PHE A CA 1
ATOM 1386 C C . PHE A 1 170 ? -0.330 -3.948 19.047 1.00 93.25 170 PHE A C 1
ATOM 1388 O O . PHE A 1 170 ? -1.273 -4.571 18.564 1.00 93.25 170 PHE A O 1
ATOM 1395 N N . GLY A 1 171 ? 0.858 -3.907 18.458 1.00 89.38 171 GLY A N 1
ATOM 1396 C CA . GLY A 1 171 ? 1.120 -4.607 17.210 1.00 89.38 171 GLY A CA 1
ATOM 1397 C C . GLY A 1 171 ? 2.595 -4.879 17.003 1.00 89.38 171 GLY A C 1
ATOM 1398 O O . GLY A 1 171 ? 3.452 -4.178 17.538 1.00 89.38 171 GLY A O 1
ATOM 1399 N N . MET A 1 172 ? 2.867 -5.915 16.220 1.00 85.94 172 MET A N 1
ATOM 1400 C CA . MET A 1 172 ? 4.202 -6.287 15.773 1.00 85.94 172 MET A CA 1
ATOM 1401 C C . MET A 1 172 ? 4.301 -5.954 14.289 1.00 85.94 172 MET A C 1
ATOM 1403 O O . MET A 1 172 ? 3.473 -6.401 13.499 1.00 85.94 172 MET A O 1
ATOM 1407 N N . LEU A 1 173 ? 5.297 -5.150 13.921 1.00 81.88 173 LEU A N 1
ATOM 1408 C CA . LEU A 1 173 ? 5.563 -4.741 12.545 1.00 81.88 173 LEU A CA 1
ATOM 1409 C C . LEU A 1 173 ? 6.857 -5.402 12.087 1.00 81.88 173 LEU A C 1
ATOM 1411 O O . LEU A 1 173 ? 7.914 -5.158 12.664 1.00 81.88 173 LEU A O 1
ATOM 1415 N N . ASN A 1 174 ? 6.771 -6.212 11.039 1.00 74.31 174 ASN A N 1
ATOM 1416 C CA . ASN A 1 174 ? 7.937 -6.791 10.389 1.00 74.31 174 ASN A CA 1
ATOM 1417 C C . ASN A 1 174 ? 8.235 -6.026 9.104 1.00 74.31 174 ASN A C 1
ATOM 1419 O O . ASN A 1 174 ? 7.342 -5.789 8.290 1.00 74.31 174 ASN A O 1
ATOM 1423 N N . THR A 1 175 ? 9.497 -5.653 8.917 1.00 65.75 175 THR A N 1
ATOM 1424 C CA . THR A 1 175 ? 9.966 -4.961 7.717 1.00 65.75 175 THR A CA 1
ATOM 1425 C C . THR A 1 175 ? 11.104 -5.748 7.084 1.00 65.75 175 THR A C 1
ATOM 1427 O O . THR A 1 175 ? 12.005 -6.207 7.780 1.00 65.75 175 THR A O 1
ATOM 1430 N N . ASP A 1 176 ? 11.061 -5.905 5.763 1.00 63.69 176 ASP A N 1
ATOM 1431 C CA . ASP A 1 176 ? 12.123 -6.532 4.965 1.00 63.69 176 ASP A CA 1
ATOM 1432 C C . ASP A 1 176 ? 13.134 -5.468 4.510 1.00 63.69 176 ASP A C 1
ATOM 1434 O O . ASP A 1 176 ? 13.418 -5.297 3.323 1.00 63.69 176 ASP A O 1
ATOM 1438 N N . ASN A 1 177 ? 13.587 -4.642 5.458 1.00 56.84 177 ASN A N 1
ATOM 1439 C CA . ASN A 1 177 ? 14.528 -3.569 5.172 1.00 56.84 177 ASN A CA 1
ATOM 1440 C C . ASN A 1 177 ? 15.949 -4.125 5.281 1.00 56.84 177 ASN A C 1
ATOM 1442 O O . ASN A 1 177 ? 16.517 -4.183 6.371 1.00 56.84 177 ASN A O 1
ATOM 1446 N N . ILE A 1 178 ? 16.516 -4.555 4.155 1.00 55.28 178 ILE A N 1
ATOM 1447 C CA . ILE A 1 178 ? 17.946 -4.854 4.075 1.00 55.28 178 ILE A CA 1
ATOM 1448 C C . ILE A 1 178 ? 18.677 -3.505 4.111 1.00 55.28 178 ILE A C 1
ATOM 1450 O O . ILE A 1 178 ? 18.406 -2.666 3.247 1.00 55.28 178 ILE A O 1
ATOM 1454 N N . PRO A 1 179 ? 19.575 -3.254 5.084 1.00 44.97 179 PRO A N 1
ATOM 1455 C CA . PRO A 1 179 ? 20.374 -2.038 5.104 1.00 44.97 179 PRO A CA 1
ATOM 1456 C C . PRO A 1 179 ? 21.159 -1.940 3.796 1.00 44.97 179 PRO A C 1
ATOM 1458 O O . PRO A 1 179 ? 22.000 -2.787 3.493 1.00 44.97 179 PRO A O 1
ATOM 1461 N N . GLY A 1 180 ? 20.846 -0.928 2.992 1.00 57.28 180 GLY A N 1
ATOM 1462 C CA . GLY A 1 180 ? 21.649 -0.582 1.832 1.00 57.28 180 GLY A CA 1
ATOM 1463 C C . GLY A 1 180 ? 22.950 0.051 2.311 1.00 57.28 180 GLY A C 1
ATOM 1464 O O . GLY A 1 180 ? 22.908 1.140 2.877 1.00 57.28 180 GLY A O 1
ATOM 1465 N N . ASN A 1 181 ? 24.063 -0.625 2.028 1.00 48.16 181 ASN A N 1
ATOM 1466 C CA . ASN A 1 181 ? 25.458 -0.191 2.174 1.00 48.16 181 ASN A CA 1
ATOM 1467 C C . ASN A 1 181 ? 26.095 -0.389 3.561 1.00 48.16 181 ASN A C 1
ATOM 1469 O O . ASN A 1 181 ? 25.850 0.359 4.507 1.00 48.16 181 ASN A O 1
ATOM 1473 N N . GLY A 1 182 ? 27.010 -1.362 3.616 1.00 37.72 182 GLY A N 1
ATOM 1474 C CA . GLY A 1 182 ? 28.399 -1.059 3.965 1.00 37.72 182 GLY A CA 1
ATOM 1475 C C . GLY A 1 182 ? 29.159 -0.734 2.685 1.00 37.72 182 GLY A C 1
ATOM 1476 O O . GLY A 1 182 ? 28.802 -1.345 1.651 1.00 37.72 182 GLY A O 1
#

Solvent-accessible surface area (backbone atoms only — not comparable to full-atom values): 10281 Å² total; per-residue (Å²): 101,52,75,48,76,48,77,49,79,49,75,44,72,49,73,50,79,50,69,47,63,59,47,69,47,70,41,73,68,48,73,58,97,89,43,77,39,78,34,69,72,52,70,48,75,54,71,48,74,81,46,70,55,76,47,82,72,50,49,36,41,36,38,40,39,37,39,38,42,62,48,76,51,73,60,88,55,34,37,42,36,39,33,43,36,40,38,38,38,39,41,30,66,75,53,90,94,49,69,48,42,39,38,37,42,35,40,40,39,41,37,34,40,69,80,29,41,35,40,40,41,35,39,37,35,43,29,38,71,87,42,56,92,91,59,37,67,44,75,22,48,33,43,33,43,35,39,34,53,38,71,34,81,82,40,65,79,51,92,85,60,88,79,45,74,51,74,52,72,53,67,51,84,74,77,95,74,75,82,83,74,133

Secondary structure (DSSP, 8-state):
-EEEEEEEEEEEEEEEEE----EEEEEEEEEETTEEEEEEEEEE------EEEEEEEEEEEEEEEEEEEEEEEEETTEEEEEEEEEEEEEEESSSTT-EEEEEEEEEEEEEEETTTEEEEEEEEEEEETTS-TT--EEEEEEEEEEEEGGGSTTTTT-SS-S--EEEEEEE-----------

Organism: NCBI:txid408170

Sequence (182 aa):
ASVRIGYDNLASYWENHTKGYKYGMASVASWENGLPIAGEEITGGKDTEMSGDSKLDWQYRAFNFQMNVDWQRQFGVHSLYSMLLYTYKYDNAKGINNTFYRQNAGWYTHYGFKNRYFADFTLMASASNLLAPDHRWNVSPTVGLAWLISNEKFMQSQNVVDFLKLRASFGMLNTDNIPGNG

pLDDT: mean 81.93, std 12.95, range [37.72, 96.25]

Foldseek 3Di:
DDKDKDKDKDWDKDKDKDWKDKDWDFDFPDADPNHTDTDDIGIDIDTDDIDMDMDTPFMKIKIKIKDKDWDWDDDPQKTKIKMWIKIWMWIDGGDPPPIKTKIKIKIWMWMGGNVFKIKIKIKMWIAIPLDDPVPRIDIKIKIKIKGWPCPDPVNVPDPPDNTDMDMDMDMGDDDPDDDPDD